Protein AF-A0A2N9ATX7-F1 (afdb_monomer)

Secondary structure (DSSP, 8-state):
-EEEEE-S--SS-EE-TT--HHHHHTS-HHHHTT-B-BSSTT--BHHHHEEEE--S-SEEEEES--TTEESTTTT--SSEEEEES-B-SSTTTT--SSEEEESS-B-TTTTTT--SSEEEESS-B-TTTTPPPTT-S-S-EEEEEEEEEEE-TTTTTT--EEEEEEEEE-TTTTTT--S-EEEESSEE-SSTTTT--S-EEE-SEE-PPPTT--EEE-PPP--PPP-PPP----------------PPPEEE---GGG-S-----EE-------SSSSS--

Sequence (281 aa):
MSTLRLRGDLPERVDLLNITPLALSGLSEAEAGKLAIGTSRRGLTLGDVFEISLDGSDSLVIEGGSSRLDRVGAALSQGSIRVEGDVGQRLGEGMAAGSLTVTGSAGPYAGTGATGGTITIEGDAGDHAGGAVYAGKAGLDGATLVIKGAAGDHLGDRMRRGMILAGSAGAFAASRMIAGTIVVSGALGDHPGYGMRRGTLVAGSHGTLLPTFVETGTPRPRLRPAAGPEPQASRRGAGQPSQRHAAALLRRSRDARQGRTVRSGLIRHDFSERRRQVAEK

Structure (mmCIF, N/CA/C/O backbone):
data_AF-A0A2N9ATX7-F1
#
_entry.id   AF-A0A2N9ATX7-F1
#
loop_
_atom_site.group_PDB
_atom_site.id
_atom_site.type_symbol
_atom_site.label_atom_id
_atom_site.label_alt_id
_atom_site.label_comp_id
_atom_site.label_asym_id
_atom_site.label_entity_id
_atom_site.label_seq_id
_atom_site.pdbx_PDB_ins_code
_atom_site.Cartn_x
_atom_site.Cartn_y
_atom_site.Cartn_z
_atom_site.occupancy
_atom_site.B_iso_or_equiv
_atom_site.auth_seq_id
_atom_site.auth_comp_id
_atom_site.auth_asym_id
_atom_site.auth_atom_id
_atom_site.pdbx_PDB_model_num
ATOM 1 N N . MET A 1 1 ? -3.804 -9.222 21.775 1.00 82.50 1 MET A N 1
ATOM 2 C CA . MET A 1 1 ? -3.699 -8.462 20.517 1.00 82.50 1 MET A CA 1
ATOM 3 C C . MET A 1 1 ? -5.036 -7.792 20.277 1.00 82.50 1 MET A C 1
ATOM 5 O O . MET A 1 1 ? -6.040 -8.430 20.576 1.00 82.50 1 MET A O 1
ATOM 9 N N . SER A 1 2 ? -5.077 -6.565 19.758 1.00 92.12 2 SER A N 1
ATOM 10 C CA . SER A 1 2 ? -6.355 -5.922 19.432 1.00 92.12 2 SER A CA 1
ATOM 11 C C . SER A 1 2 ? -6.919 -6.543 18.154 1.00 92.12 2 SER A C 1
ATOM 13 O O . SER A 1 2 ? -6.188 -6.719 17.177 1.00 92.12 2 SER A O 1
ATOM 15 N N . THR A 1 3 ? -8.198 -6.908 18.159 1.00 95.12 3 THR A N 1
ATOM 16 C CA . THR A 1 3 ? -8.858 -7.613 17.053 1.00 95.12 3 THR A CA 1
ATOM 17 C C . THR A 1 3 ? -10.138 -6.899 16.623 1.00 95.12 3 THR A C 1
ATOM 19 O O . THR A 1 3 ? -10.903 -6.391 17.442 1.00 95.12 3 THR A O 1
ATOM 22 N N . LEU A 1 4 ? -10.346 -6.832 15.310 1.00 95.38 4 LEU A N 1
ATOM 23 C CA . LEU A 1 4 ? -11.540 -6.305 14.659 1.00 95.38 4 LEU A CA 1
ATOM 24 C C . LEU A 1 4 ? -12.083 -7.392 13.741 1.00 95.38 4 LEU A C 1
ATOM 26 O O . LEU A 1 4 ? -11.551 -7.612 12.654 1.00 95.38 4 LEU A O 1
ATOM 30 N N . ARG A 1 5 ? -13.132 -8.084 14.170 1.00 96.50 5 ARG A N 1
ATOM 31 C CA . ARG A 1 5 ? -13.719 -9.174 13.395 1.00 96.50 5 ARG A CA 1
ATOM 32 C C . ARG A 1 5 ? -14.891 -8.677 12.566 1.00 96.50 5 ARG A C 1
ATOM 34 O O . ARG A 1 5 ? -15.861 -8.154 13.106 1.00 96.50 5 ARG A O 1
ATOM 41 N N . LEU A 1 6 ? -14.808 -8.827 11.250 1.00 95.62 6 LEU A N 1
ATOM 42 C CA . LEU A 1 6 ? -15.841 -8.382 10.321 1.00 95.62 6 LEU A CA 1
ATOM 43 C C . LEU A 1 6 ? -17.139 -9.173 10.551 1.00 95.62 6 LEU A C 1
ATOM 45 O O . LEU A 1 6 ? -17.145 -10.403 10.496 1.00 95.62 6 LEU A O 1
ATOM 49 N N . ARG A 1 7 ? -18.250 -8.468 10.799 1.00 93.44 7 ARG A N 1
A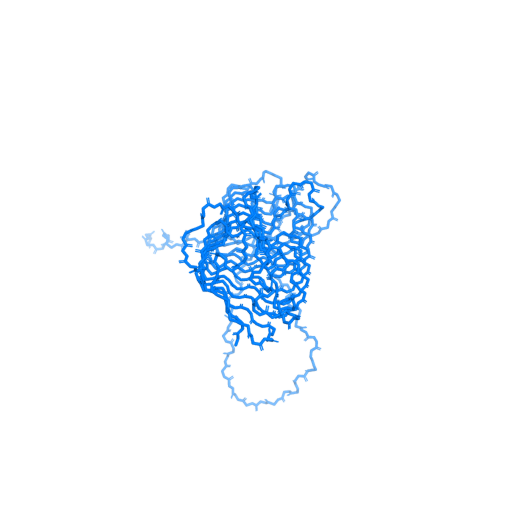TOM 50 C CA . ARG A 1 7 ? -19.556 -9.091 11.086 1.00 93.44 7 ARG A CA 1
ATOM 51 C C . ARG A 1 7 ? -20.238 -9.671 9.845 1.00 93.44 7 ARG A C 1
ATOM 53 O O . ARG A 1 7 ? -21.051 -10.583 9.969 1.00 93.44 7 ARG A O 1
ATOM 60 N N . GLY A 1 8 ? -19.938 -9.140 8.662 1.00 91.44 8 GLY A N 1
ATOM 61 C CA . GLY A 1 8 ? -20.544 -9.568 7.404 1.00 91.44 8 GLY A CA 1
ATOM 62 C C . GLY A 1 8 ? -20.199 -8.648 6.237 1.00 91.44 8 GLY A C 1
ATOM 63 O O . GLY A 1 8 ? -19.268 -7.844 6.310 1.00 91.44 8 GLY A O 1
ATOM 64 N N . ASP A 1 9 ? -20.968 -8.768 5.156 1.00 90.88 9 ASP A N 1
ATOM 65 C CA . ASP A 1 9 ? -20.748 -7.991 3.939 1.00 90.88 9 ASP A CA 1
ATOM 66 C C . ASP A 1 9 ? -21.009 -6.495 4.141 1.00 90.88 9 ASP A C 1
ATOM 68 O O . ASP A 1 9 ? -22.004 -6.069 4.731 1.00 90.88 9 ASP A O 1
ATOM 72 N N . LEU A 1 10 ? -20.119 -5.679 3.577 1.00 90.31 10 LEU A N 1
ATOM 73 C CA . LEU A 1 10 ? -20.196 -4.227 3.678 1.00 90.31 10 LEU A CA 1
ATOM 74 C C . LEU A 1 10 ? -21.233 -3.663 2.696 1.00 90.31 10 LEU A C 1
ATOM 76 O O . LEU A 1 10 ? -21.055 -3.815 1.481 1.00 90.31 10 LEU A O 1
ATOM 80 N N . PRO A 1 11 ? -22.268 -2.937 3.158 1.00 89.81 11 PRO A N 1
ATOM 81 C CA . PRO A 1 11 ? -23.281 -2.366 2.269 1.00 89.81 11 PRO A CA 1
ATOM 82 C C . PRO A 1 11 ? -22.746 -1.187 1.436 1.00 89.81 11 PRO A C 1
ATOM 84 O O . PRO A 1 11 ? -23.279 -0.900 0.365 1.00 89.81 11 PRO A O 1
ATOM 87 N N . GLU A 1 12 ? -21.662 -0.544 1.877 1.00 92.56 12 GLU A N 1
ATOM 88 C CA . GLU A 1 12 ? -20.996 0.583 1.212 1.00 92.56 12 GLU A CA 1
ATOM 89 C C . GLU A 1 12 ? -19.466 0.503 1.349 1.00 92.56 12 GLU A C 1
ATOM 91 O O . GLU A 1 12 ? -18.942 -0.412 1.983 1.00 92.56 12 GLU A O 1
ATOM 96 N N . ARG A 1 13 ? -18.738 1.442 0.728 1.00 93.94 13 ARG A N 1
ATOM 97 C CA . ARG A 1 13 ? -17.299 1.608 0.982 1.00 93.94 13 ARG A CA 1
ATOM 98 C C . ARG A 1 13 ? -17.080 2.237 2.350 1.00 93.94 13 ARG A C 1
ATOM 100 O O . ARG A 1 13 ? -17.798 3.160 2.733 1.00 93.94 13 ARG A O 1
ATOM 107 N N . VAL A 1 14 ? -16.066 1.754 3.044 1.00 94.69 14 VAL A N 1
ATOM 108 C CA . VAL A 1 14 ? -15.724 2.165 4.401 1.00 94.69 14 VAL A CA 1
ATOM 109 C C . VAL A 1 14 ? -14.336 2.789 4.381 1.00 94.69 14 VAL A C 1
ATOM 111 O O . VAL A 1 14 ? -13.431 2.237 3.761 1.00 94.69 14 VAL A O 1
ATOM 114 N N . ASP A 1 15 ? -14.171 3.926 5.050 1.00 95.31 15 ASP A N 1
ATOM 115 C CA . ASP A 1 15 ? -12.887 4.597 5.238 1.00 95.31 15 ASP A CA 1
ATOM 116 C C . ASP A 1 15 ? -12.313 4.237 6.615 1.00 95.31 15 ASP A C 1
ATOM 118 O O . ASP A 1 15 ? -12.874 4.603 7.647 1.00 95.31 15 ASP A O 1
ATOM 122 N N . LEU A 1 16 ? -11.193 3.508 6.628 1.00 94.19 16 LEU A N 1
ATOM 123 C CA . LEU A 1 16 ? -10.471 3.126 7.845 1.00 94.19 16 LEU A CA 1
ATOM 124 C C . LEU A 1 16 ? -9.317 4.089 8.170 1.00 94.19 16 LEU A C 1
ATOM 126 O O . LEU A 1 16 ? -8.384 3.730 8.897 1.00 94.19 16 LEU A O 1
ATOM 130 N N . LEU A 1 17 ? -9.365 5.327 7.667 1.00 91.69 17 LEU A N 1
ATOM 131 C CA . LEU A 1 17 ? -8.444 6.375 8.089 1.00 91.69 17 LEU A CA 1
ATOM 132 C C . LEU A 1 17 ? -8.465 6.519 9.620 1.00 91.69 17 LEU A C 1
ATOM 134 O O . LEU A 1 17 ? -9.519 6.618 10.240 1.00 91.69 17 LEU A O 1
ATOM 138 N N . ASN A 1 18 ? -7.273 6.596 10.216 1.00 86.25 18 ASN A N 1
ATOM 139 C CA . ASN A 1 18 ? -7.041 6.715 11.660 1.00 86.25 18 ASN A CA 1
ATOM 140 C C . ASN A 1 18 ? -7.458 5.496 12.499 1.00 86.25 18 ASN A C 1
ATOM 142 O O . ASN A 1 18 ? -7.282 5.530 13.715 1.00 86.25 18 ASN A O 1
ATOM 146 N N . ILE A 1 19 ? -7.906 4.395 11.890 1.00 91.75 19 ILE A N 1
ATOM 147 C CA . ILE A 1 19 ? -8.084 3.116 12.590 1.00 91.75 19 ILE A CA 1
ATOM 148 C C . ILE A 1 19 ? -6.710 2.443 12.710 1.00 91.75 19 ILE A C 1
ATOM 150 O O . ILE A 1 19 ? -6.334 1.554 11.947 1.00 91.75 19 ILE A O 1
ATOM 154 N N . THR A 1 20 ? -5.913 2.954 13.647 1.00 92.50 20 THR A N 1
ATOM 155 C CA . THR A 1 20 ? -4.551 2.494 13.951 1.00 92.50 20 THR A CA 1
ATOM 156 C C . THR A 1 20 ? -4.485 1.998 15.393 1.00 92.50 20 THR A C 1
ATOM 158 O O . THR A 1 20 ? -5.234 2.507 16.229 1.00 92.50 20 THR A O 1
ATOM 161 N N . PRO A 1 21 ? -3.588 1.052 15.728 1.00 91.06 21 PRO A N 1
ATOM 162 C CA . PRO A 1 21 ? -3.479 0.545 17.097 1.00 91.06 21 PRO A CA 1
ATOM 163 C C . PRO A 1 21 ? -3.218 1.666 18.114 1.00 91.06 21 PRO A C 1
ATOM 165 O O . PRO A 1 21 ? -3.824 1.682 19.176 1.00 91.06 21 PRO A O 1
ATOM 168 N N . LEU A 1 22 ? -2.415 2.671 17.744 1.00 90.12 22 LEU A N 1
ATOM 169 C CA . LEU A 1 22 ? -2.151 3.844 18.581 1.00 90.12 22 LEU A CA 1
ATOM 170 C C . LEU A 1 22 ? -3.401 4.702 18.836 1.00 90.12 22 LEU A C 1
ATOM 172 O O . LEU A 1 22 ? -3.570 5.236 19.925 1.00 90.12 22 LEU A O 1
ATOM 176 N N . ALA A 1 23 ? -4.261 4.877 17.830 1.00 89.75 23 ALA A N 1
ATOM 177 C CA . ALA A 1 23 ? -5.500 5.631 18.002 1.00 89.75 23 ALA A CA 1
ATOM 178 C C . ALA A 1 23 ? -6.523 4.851 18.842 1.00 89.75 23 ALA A C 1
ATOM 180 O O . ALA A 1 23 ? -7.282 5.452 19.596 1.00 89.75 23 ALA A O 1
ATOM 181 N N . LEU A 1 24 ? -6.528 3.521 18.720 1.00 89.19 24 LEU A N 1
ATOM 182 C CA . LEU A 1 24 ? -7.439 2.640 19.448 1.00 89.19 24 LEU A CA 1
ATOM 183 C C . LEU A 1 24 ? -7.000 2.402 20.899 1.00 89.19 24 LEU A C 1
ATOM 185 O O . LEU A 1 24 ? -7.859 2.232 21.754 1.00 89.19 24 LEU A O 1
ATOM 189 N N . SER A 1 25 ? -5.699 2.432 21.205 1.00 87.00 25 SER A N 1
ATOM 190 C CA . SER A 1 25 ? -5.189 2.163 22.558 1.00 87.00 25 SER A CA 1
ATOM 191 C C . SER A 1 25 ? -5.616 3.201 23.600 1.00 87.00 25 SER A C 1
ATOM 193 O O . SER A 1 25 ? -5.674 2.888 24.787 1.00 87.00 25 SER A O 1
ATOM 195 N N . GLY A 1 26 ? -5.942 4.424 23.170 1.00 85.25 26 GLY A N 1
ATOM 196 C CA . GLY A 1 26 ? -6.461 5.485 24.035 1.00 85.25 26 GLY A CA 1
ATOM 197 C C . GLY A 1 26 ? -7.979 5.462 24.244 1.00 85.25 26 GLY A C 1
ATOM 198 O O . GLY A 1 26 ? -8.483 6.313 24.973 1.00 85.25 26 GLY A O 1
ATOM 199 N N . LEU A 1 27 ? -8.707 4.546 23.599 1.00 89.75 27 LEU A N 1
ATOM 200 C CA . LEU A 1 27 ? -10.170 4.493 23.612 1.00 89.75 27 LEU A CA 1
ATOM 201 C C . LEU A 1 27 ? -10.668 3.222 24.300 1.00 89.75 27 LEU A C 1
ATOM 203 O O . LEU A 1 27 ? -10.076 2.151 24.176 1.00 89.75 27 LEU A O 1
ATOM 207 N N . SER A 1 28 ? -11.809 3.321 24.978 1.00 92.06 28 SER A N 1
ATOM 208 C CA . SER A 1 28 ? -12.560 2.127 25.374 1.00 92.06 28 SER A CA 1
ATOM 209 C C . SER A 1 28 ? -13.202 1.454 24.156 1.00 92.06 28 SER A C 1
ATOM 211 O O . SER A 1 28 ? -13.475 2.099 23.142 1.00 92.06 28 SER A O 1
ATOM 213 N N . GLU A 1 29 ? -13.524 0.163 24.257 1.00 92.62 29 GLU A N 1
ATOM 214 C CA . GLU A 1 29 ? -14.206 -0.577 23.180 1.00 92.62 29 GLU A CA 1
ATOM 215 C C . GLU A 1 29 ? -15.532 0.087 22.765 1.00 92.62 29 GLU A C 1
ATOM 217 O O . GLU A 1 29 ? -15.855 0.174 21.580 1.00 92.62 29 GLU A O 1
ATOM 222 N N . ALA A 1 30 ? -16.273 0.636 23.734 1.00 91.81 30 ALA A N 1
ATOM 223 C CA . ALA A 1 30 ? -17.523 1.350 23.487 1.00 91.81 30 ALA A CA 1
ATOM 224 C C . ALA A 1 30 ? -17.320 2.699 22.774 1.00 91.81 30 ALA A C 1
ATOM 226 O O . ALA A 1 30 ? -18.199 3.143 22.034 1.00 91.81 30 ALA A O 1
ATOM 227 N N . GLU A 1 31 ? -16.192 3.376 22.999 1.00 93.38 31 GLU A N 1
ATOM 228 C CA . GLU A 1 31 ? -15.835 4.610 22.290 1.00 93.38 31 GLU A CA 1
ATOM 229 C C . GLU A 1 31 ? -15.319 4.308 20.887 1.00 93.38 31 GLU A C 1
ATOM 231 O O . GLU A 1 31 ? -15.762 4.944 19.930 1.00 93.38 31 GLU A O 1
ATOM 236 N N . ALA A 1 32 ? -14.464 3.293 20.749 1.00 92.56 32 ALA A N 1
ATOM 237 C CA . ALA A 1 32 ? -13.994 2.805 19.459 1.00 92.56 32 ALA A CA 1
ATOM 238 C C . ALA A 1 32 ? -15.171 2.392 18.563 1.00 92.56 32 ALA A C 1
ATOM 240 O O . ALA A 1 32 ? -15.209 2.754 17.389 1.00 92.56 32 ALA A O 1
ATOM 241 N N . GLY A 1 33 ? -16.187 1.731 19.128 1.00 92.62 33 GLY A N 1
ATOM 242 C CA . GLY A 1 33 ? -17.401 1.344 18.412 1.00 92.62 33 GLY A CA 1
ATOM 243 C C . GLY A 1 33 ? -18.191 2.507 17.811 1.00 92.62 33 GLY A C 1
ATOM 244 O O . GLY A 1 33 ? -18.860 2.305 16.805 1.00 92.62 33 GLY A O 1
ATOM 245 N N . LYS A 1 34 ? -18.081 3.722 18.362 1.00 93.81 34 LYS A N 1
ATOM 246 C CA . LYS A 1 34 ? -18.794 4.921 17.878 1.00 93.81 34 LYS A CA 1
ATOM 247 C C . LYS A 1 34 ? -18.056 5.662 16.764 1.00 93.81 34 LYS A C 1
ATOM 249 O O . LYS A 1 34 ? -18.594 6.633 16.230 1.00 93.81 34 LYS A O 1
ATOM 254 N N . LEU A 1 35 ? -16.834 5.252 16.424 1.00 93.19 35 LEU A N 1
ATOM 255 C CA . LEU A 1 35 ? -16.056 5.895 15.370 1.00 93.19 35 LEU A CA 1
ATOM 256 C C . LEU A 1 35 ? -16.768 5.732 14.025 1.00 93.19 35 LEU A C 1
ATOM 258 O O . LEU A 1 35 ? -17.034 4.615 13.588 1.00 93.19 35 LEU A O 1
ATOM 262 N N . ALA A 1 36 ? -17.079 6.851 13.374 1.00 93.12 36 ALA A N 1
ATOM 263 C CA . ALA A 1 36 ? -17.713 6.853 12.064 1.00 93.12 36 ALA A CA 1
ATOM 264 C C . ALA A 1 36 ? -16.688 6.499 10.979 1.00 93.12 36 ALA A C 1
ATOM 266 O O . ALA A 1 36 ? -15.682 7.187 10.816 1.00 93.12 36 ALA A O 1
ATOM 267 N N . ILE A 1 37 ? -16.982 5.437 10.235 1.00 93.75 37 ILE A N 1
ATOM 268 C CA . ILE A 1 37 ? -16.147 4.885 9.156 1.00 93.75 37 ILE A CA 1
ATOM 269 C C . ILE A 1 37 ? -16.906 4.815 7.821 1.00 93.75 37 ILE A C 1
ATOM 271 O O . ILE A 1 37 ? -16.323 4.540 6.774 1.00 93.75 37 ILE A O 1
ATOM 275 N N . GLY A 1 38 ? -18.221 5.051 7.835 1.00 90.69 38 GLY A N 1
ATOM 276 C CA . GLY A 1 38 ? -19.046 5.086 6.630 1.00 90.69 38 GLY A CA 1
ATOM 277 C C . GLY A 1 38 ? -18.718 6.271 5.725 1.00 90.69 38 GLY A C 1
ATOM 278 O O . GLY A 1 38 ? -18.419 7.371 6.187 1.00 90.69 38 GLY A O 1
ATOM 279 N N . THR A 1 39 ? -18.820 6.052 4.417 1.00 89.81 39 THR A N 1
ATOM 280 C CA . THR A 1 39 ? -18.653 7.115 3.413 1.00 89.81 39 THR A CA 1
ATOM 281 C C . THR A 1 39 ? -19.977 7.772 3.037 1.00 89.81 39 THR A C 1
ATOM 283 O O . THR A 1 39 ? -19.984 8.888 2.507 1.00 89.81 39 THR A O 1
ATOM 286 N N . SER A 1 40 ? -21.111 7.111 3.293 1.00 88.38 40 SER A N 1
ATOM 287 C CA . SER A 1 40 ? -22.423 7.680 2.995 1.00 88.38 40 SER A CA 1
ATOM 288 C C . SER A 1 40 ? -22.962 8.549 4.130 1.00 88.38 40 SER A C 1
ATOM 290 O O . SER A 1 40 ? -22.508 8.520 5.272 1.00 88.38 40 SER A O 1
ATOM 292 N N . ARG A 1 41 ? -24.030 9.295 3.825 1.00 85.12 41 ARG A N 1
ATOM 293 C CA . ARG A 1 41 ? -24.766 10.095 4.817 1.00 85.12 41 ARG A CA 1
ATOM 294 C C . ARG A 1 41 ? -25.513 9.260 5.859 1.00 85.12 41 ARG A C 1
ATOM 296 O O . ARG A 1 41 ? -26.048 9.843 6.794 1.00 85.12 41 ARG A O 1
ATOM 303 N N . ARG A 1 42 ? -25.602 7.935 5.686 1.00 79.25 42 ARG A N 1
ATOM 304 C CA . ARG A 1 42 ? -26.274 7.052 6.650 1.00 79.25 42 ARG A CA 1
ATOM 305 C C . ARG A 1 42 ? -25.458 6.890 7.932 1.00 79.25 42 ARG A C 1
ATOM 307 O O . ARG A 1 42 ? -26.064 6.654 8.966 1.00 79.25 42 ARG A O 1
ATOM 314 N N . GLY A 1 43 ? -24.135 7.078 7.853 1.00 80.56 43 GLY A N 1
ATOM 315 C CA . GLY A 1 43 ? -23.217 6.970 8.983 1.00 80.56 43 GLY A CA 1
ATOM 316 C C . GLY A 1 43 ? -23.094 5.529 9.470 1.00 80.56 43 GLY A C 1
ATOM 317 O O . GLY A 1 43 ? -23.881 5.094 10.299 1.00 80.56 43 GLY A O 1
ATOM 318 N N . LEU A 1 44 ? -22.108 4.788 8.959 1.00 91.69 44 LEU A N 1
ATOM 319 C CA . LEU A 1 44 ? -21.707 3.509 9.552 1.00 91.69 44 LEU A CA 1
ATOM 320 C C . LEU A 1 44 ? -20.639 3.740 10.608 1.00 91.69 44 LEU A C 1
ATOM 322 O O . LEU A 1 44 ? -19.684 4.491 10.375 1.00 91.69 44 LEU A O 1
ATOM 326 N N . THR A 1 45 ? -20.785 3.065 11.741 1.00 94.00 45 THR A N 1
ATOM 327 C CA . THR A 1 45 ? -19.799 3.090 12.817 1.00 94.00 45 THR A CA 1
ATOM 328 C C . THR A 1 45 ? -18.943 1.829 12.828 1.00 94.00 45 THR A C 1
ATOM 330 O O . THR A 1 45 ? -19.290 0.808 12.228 1.00 94.00 45 THR A O 1
ATOM 333 N N . LEU A 1 46 ? -17.801 1.892 13.512 1.00 93.62 46 LEU A N 1
ATOM 334 C CA . LEU A 1 46 ? -16.884 0.765 13.644 1.00 93.62 46 LEU A CA 1
ATOM 335 C C . LEU A 1 46 ? -17.568 -0.447 14.293 1.00 93.62 46 LEU A C 1
ATOM 337 O O . LEU A 1 46 ? -17.327 -1.567 13.857 1.00 93.62 46 LEU A O 1
ATOM 341 N N . GLY A 1 47 ? -18.454 -0.231 15.272 1.00 93.44 47 GLY A N 1
ATOM 342 C CA . GLY A 1 47 ? -19.177 -1.306 15.962 1.00 93.44 47 GLY A CA 1
ATOM 343 C C . GLY A 1 47 ? -20.269 -1.980 15.122 1.00 93.44 47 GLY A C 1
ATOM 344 O O . GLY A 1 47 ? -20.564 -3.159 15.339 1.00 93.44 47 GLY A O 1
ATOM 345 N N . ASP A 1 48 ? -20.834 -1.266 14.141 1.00 92.56 48 ASP A N 1
ATOM 346 C CA . ASP A 1 48 ? -21.809 -1.831 13.195 1.00 92.56 48 ASP A CA 1
ATOM 347 C C . ASP A 1 48 ? -21.144 -2.822 12.233 1.00 92.56 48 ASP A C 1
ATOM 349 O O . ASP A 1 48 ? -21.756 -3.799 11.802 1.00 92.56 48 ASP A O 1
ATOM 353 N N . VAL A 1 49 ? -19.881 -2.560 11.892 1.00 93.56 49 VAL A N 1
ATOM 354 C CA . VAL A 1 49 ? -19.123 -3.330 10.903 1.00 93.56 49 VAL A CA 1
ATOM 355 C C . VAL A 1 49 ? -18.294 -4.433 11.554 1.00 93.56 49 VAL A C 1
ATOM 357 O O . VAL A 1 49 ? -18.230 -5.549 11.031 1.00 93.56 49 VAL A O 1
ATOM 360 N N . PHE A 1 50 ? -17.671 -4.137 12.693 1.00 95.38 50 PHE A N 1
ATOM 361 C CA . PHE A 1 50 ? -16.736 -5.027 13.364 1.00 95.38 50 PHE A CA 1
ATOM 362 C C . PHE A 1 50 ? -17.206 -5.384 14.775 1.00 95.38 50 PHE A C 1
ATOM 364 O O . PHE A 1 50 ? -17.787 -4.584 15.510 1.00 95.38 50 PHE A O 1
ATOM 371 N N . GLU A 1 51 ? -16.927 -6.614 15.172 1.00 95.88 51 GLU A N 1
ATOM 372 C CA . GLU A 1 51 ? -16.819 -6.998 16.569 1.00 95.88 51 GLU A CA 1
ATOM 373 C C . GLU A 1 51 ? -15.427 -6.580 17.061 1.00 95.88 51 GLU A C 1
ATOM 375 O O . GLU A 1 51 ? -14.412 -6.961 16.477 1.00 95.88 51 GLU A O 1
ATOM 380 N N . ILE A 1 52 ? -15.396 -5.714 18.075 1.00 95.06 52 ILE A N 1
ATOM 381 C CA . ILE A 1 52 ? -14.192 -5.021 18.535 1.00 95.06 52 ILE A CA 1
ATOM 382 C C . ILE A 1 52 ? -13.732 -5.665 19.837 1.00 95.06 52 ILE A C 1
ATOM 384 O O . ILE A 1 52 ? -14.510 -5.731 20.784 1.00 95.06 52 ILE A O 1
ATOM 388 N N . SER A 1 53 ? -12.468 -6.075 19.897 1.00 94.19 53 SER A N 1
ATOM 389 C CA . SER A 1 53 ? -11.799 -6.444 21.142 1.00 94.19 53 SER A CA 1
ATOM 390 C C . SER A 1 53 ? -10.462 -5.720 21.225 1.00 94.19 53 SER A C 1
ATOM 392 O O . SER A 1 53 ? -9.601 -5.884 20.356 1.00 94.19 53 SER A O 1
ATOM 394 N N . LEU A 1 54 ? -10.296 -4.885 22.249 1.00 93.00 54 LEU A N 1
ATOM 395 C CA . LEU A 1 54 ? -9.102 -4.061 22.429 1.00 93.00 54 LEU A CA 1
ATOM 396 C C . LEU A 1 54 ? -8.330 -4.505 23.665 1.00 93.00 54 LEU A C 1
ATOM 398 O O . LEU A 1 54 ? -8.886 -4.732 24.733 1.00 93.00 54 LEU A O 1
ATOM 402 N N . ASP A 1 55 ? -7.012 -4.577 23.523 1.00 89.56 55 ASP A N 1
ATOM 403 C CA . ASP A 1 55 ? -6.095 -4.951 24.603 1.00 89.56 55 ASP A CA 1
ATOM 404 C C . ASP A 1 55 ? -5.042 -3.872 24.899 1.00 89.56 55 ASP A C 1
ATOM 406 O O . ASP A 1 55 ? -4.156 -4.082 25.725 1.00 89.56 55 ASP A O 1
ATOM 410 N N . GLY A 1 56 ? -5.109 -2.734 24.198 1.00 84.19 56 GLY A N 1
ATOM 411 C CA . GLY A 1 56 ? -4.147 -1.638 24.313 1.00 84.19 56 GLY A CA 1
ATOM 412 C C . GLY A 1 56 ? -2.772 -1.925 23.698 1.00 84.19 56 GLY A C 1
ATOM 413 O O . GLY A 1 56 ? -1.831 -1.178 23.958 1.00 84.19 56 GLY A O 1
ATOM 414 N N . SER A 1 57 ? -2.624 -2.993 22.905 1.00 89.81 57 SER A N 1
ATOM 415 C CA . SER A 1 57 ? -1.360 -3.321 22.237 1.00 89.81 57 SER A CA 1
ATOM 416 C C . SER A 1 57 ? -1.132 -2.520 20.949 1.00 89.81 57 SER A C 1
ATOM 418 O O . SER A 1 57 ? -2.063 -2.077 20.280 1.00 89.81 57 SER A O 1
ATOM 420 N N . ASP A 1 58 ? 0.133 -2.427 20.530 1.00 91.38 58 ASP A N 1
ATOM 421 C CA . ASP A 1 58 ? 0.538 -1.810 19.257 1.00 91.38 58 ASP A CA 1
ATOM 422 C C . ASP A 1 58 ? 0.293 -2.723 18.032 1.00 91.38 58 ASP A C 1
ATOM 424 O O . ASP A 1 58 ? 0.889 -2.539 16.963 1.00 91.38 58 ASP A O 1
ATOM 428 N N . SER A 1 59 ? -0.543 -3.754 18.180 1.00 94.06 59 SER A N 1
ATOM 429 C CA . SER A 1 59 ? -0.819 -4.747 17.145 1.00 94.06 59 SER A CA 1
ATOM 430 C C . SER A 1 59 ? -2.316 -4.936 16.945 1.00 94.06 59 SER A C 1
ATOM 432 O O . SER A 1 59 ? -3.041 -5.294 17.873 1.00 94.06 59 SER A O 1
ATOM 434 N N . LEU A 1 60 ? -2.757 -4.707 15.709 1.00 95.44 60 LEU A N 1
ATOM 435 C CA . LEU A 1 60 ? -4.148 -4.798 15.291 1.00 95.44 60 LEU A CA 1
ATOM 436 C C . LEU A 1 60 ? -4.310 -5.902 14.245 1.00 95.44 60 LEU A C 1
ATOM 438 O O . LEU A 1 60 ? -3.648 -5.880 13.206 1.00 95.44 60 LEU A O 1
ATOM 442 N N . VAL A 1 61 ? -5.221 -6.838 14.482 1.00 96.75 61 VAL A N 1
ATOM 443 C CA . VAL A 1 61 ? -5.677 -7.806 13.477 1.00 96.75 61 VAL A CA 1
ATOM 444 C C . VAL A 1 61 ? -7.092 -7.468 13.053 1.00 96.75 61 VAL A C 1
ATOM 446 O O . VAL A 1 61 ? -7.963 -7.251 13.888 1.00 96.75 61 VAL A O 1
ATOM 449 N N . ILE A 1 62 ? -7.311 -7.428 11.746 1.00 96.25 62 ILE A N 1
ATOM 450 C CA . ILE A 1 62 ? -8.631 -7.328 11.141 1.00 96.25 62 ILE A CA 1
ATOM 451 C C . ILE A 1 62 ? -8.950 -8.711 10.575 1.00 96.25 62 ILE A C 1
ATOM 453 O O . ILE A 1 62 ? -8.334 -9.140 9.595 1.00 96.25 62 ILE A O 1
ATOM 457 N N . GLU A 1 63 ? -9.869 -9.415 11.229 1.00 96.00 63 GLU A N 1
ATOM 458 C CA . GLU A 1 63 ? -10.318 -10.746 10.826 1.00 96.00 63 GLU A CA 1
ATOM 459 C C . GLU A 1 63 ? -11.464 -10.606 9.825 1.00 96.00 63 GLU A C 1
ATOM 461 O O . GLU A 1 63 ? -12.550 -10.138 10.170 1.00 96.00 63 GLU A O 1
ATOM 466 N N . GLY A 1 64 ? -11.233 -11.019 8.581 1.00 92.38 64 GLY A N 1
ATOM 467 C CA . GLY A 1 64 ? -12.174 -10.827 7.484 1.00 92.38 64 GLY A CA 1
ATOM 468 C C . GLY A 1 64 ? -11.873 -9.558 6.689 1.00 92.38 64 GLY A C 1
ATOM 469 O O . GLY A 1 64 ? -11.743 -8.458 7.227 1.00 92.38 64 GLY A O 1
ATOM 470 N N . GLY A 1 65 ? -11.770 -9.721 5.373 1.00 91.88 65 GLY A N 1
ATOM 471 C CA . GLY A 1 65 ? -11.470 -8.647 4.436 1.00 91.88 65 GLY A CA 1
ATOM 472 C C . GLY A 1 65 ? -12.582 -8.423 3.419 1.00 91.88 65 GLY A C 1
ATOM 473 O O . GLY A 1 65 ? -13.432 -9.277 3.181 1.00 91.88 65 GLY A O 1
ATOM 474 N N . SER A 1 66 ? -12.560 -7.250 2.801 1.00 94.38 66 SER A N 1
ATOM 475 C CA . SER A 1 66 ? -13.437 -6.883 1.698 1.00 94.38 66 SER A CA 1
ATOM 476 C C . SER A 1 66 ? -12.749 -5.842 0.818 1.00 94.38 66 SER A C 1
ATOM 478 O O . SER A 1 66 ? -12.085 -4.925 1.306 1.00 94.38 66 SER A O 1
ATOM 480 N N . SER A 1 67 ? -12.998 -5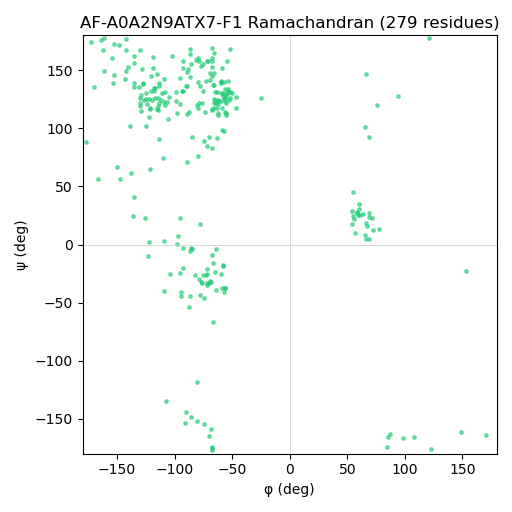.895 -0.490 1.00 93.94 67 SER A N 1
ATOM 481 C CA . SER A 1 67 ? -12.526 -4.898 -1.470 1.00 93.94 67 SER A CA 1
ATOM 482 C C . SER A 1 67 ? -13.103 -3.482 -1.264 1.00 93.94 67 SER A C 1
ATOM 484 O O . SER A 1 67 ? -12.755 -2.535 -1.981 1.00 93.94 67 SER A O 1
ATOM 486 N N . ARG A 1 68 ? -14.010 -3.331 -0.291 1.00 95.38 68 ARG A N 1
ATOM 487 C CA . ARG A 1 68 ? -14.649 -2.074 0.119 1.00 95.38 68 ARG A CA 1
ATOM 488 C C . ARG A 1 68 ? -14.004 -1.422 1.352 1.00 95.38 68 ARG A C 1
ATOM 490 O O . ARG A 1 68 ? -14.483 -0.369 1.767 1.00 95.38 68 ARG A O 1
ATOM 497 N N . LEU A 1 69 ? -12.953 -2.022 1.920 1.00 95.62 69 LEU A N 1
ATOM 498 C CA . LEU A 1 69 ? -12.176 -1.463 3.032 1.00 95.62 69 LEU A CA 1
ATOM 499 C C . LEU A 1 69 ? -11.101 -0.506 2.507 1.00 95.62 69 LEU A C 1
ATOM 501 O O . LEU A 1 69 ? -9.995 -0.925 2.166 1.00 95.62 69 LEU A O 1
ATOM 505 N N . ASP A 1 70 ? -11.416 0.778 2.424 1.00 96.56 70 ASP A N 1
ATOM 506 C CA . ASP A 1 70 ? -10.501 1.785 1.900 1.00 96.56 70 ASP A CA 1
ATOM 507 C C . ASP A 1 70 ? -9.604 2.354 3.010 1.00 96.56 70 ASP A C 1
ATOM 509 O O . ASP A 1 70 ? -9.985 2.424 4.178 1.00 96.56 70 ASP A O 1
ATOM 513 N N . ARG A 1 71 ? -8.392 2.786 2.634 1.00 96.25 71 ARG A N 1
ATOM 514 C CA . ARG A 1 71 ? -7.444 3.526 3.497 1.00 96.25 71 ARG A CA 1
ATOM 515 C C . ARG A 1 71 ? -7.044 2.793 4.782 1.00 96.25 71 ARG A C 1
ATOM 517 O O . ARG A 1 71 ? -6.631 3.406 5.765 1.00 96.25 71 ARG A O 1
ATOM 524 N N . VAL A 1 72 ? -7.081 1.462 4.746 1.00 96.50 72 VAL A N 1
ATOM 525 C CA . VAL A 1 72 ? -6.601 0.603 5.835 1.00 96.50 72 VAL A CA 1
ATOM 526 C C . VAL A 1 72 ? -5.132 0.903 6.134 1.00 96.50 72 VAL A C 1
ATOM 528 O O . VAL A 1 72 ? -4.288 0.867 5.235 1.00 96.50 72 VAL A O 1
ATOM 531 N N . GLY A 1 73 ? -4.821 1.199 7.397 1.00 94.12 73 GLY A N 1
ATOM 532 C CA . GLY A 1 73 ? -3.462 1.518 7.843 1.00 94.12 73 GLY A CA 1
ATOM 533 C C . GLY A 1 73 ? -2.904 2.835 7.294 1.00 94.12 73 GLY A C 1
ATOM 534 O O . GLY A 1 73 ? -1.691 3.051 7.338 1.00 94.12 73 GLY A O 1
ATOM 535 N N . ALA A 1 74 ? -3.759 3.715 6.765 1.00 94.56 74 ALA A N 1
ATOM 536 C CA . ALA A 1 74 ? -3.350 5.056 6.376 1.00 94.56 74 ALA A CA 1
ATOM 537 C C . ALA A 1 74 ? -2.803 5.835 7.585 1.00 94.56 74 ALA A C 1
ATOM 539 O O . ALA A 1 74 ? -3.322 5.732 8.696 1.00 94.56 74 ALA A O 1
ATOM 540 N N . ALA A 1 75 ? -1.746 6.613 7.349 1.00 93.62 75 ALA A N 1
ATOM 541 C CA . ALA A 1 75 ? -1.021 7.396 8.349 1.00 93.62 75 ALA A CA 1
ATOM 542 C C . ALA A 1 75 ? -0.473 6.588 9.547 1.00 93.62 75 ALA A C 1
ATOM 544 O O . ALA A 1 75 ? -0.175 7.167 10.592 1.00 93.62 75 ALA A O 1
ATOM 545 N N . LEU A 1 76 ? -0.287 5.267 9.404 1.00 93.81 76 LEU A N 1
ATOM 546 C CA . LEU A 1 76 ? 0.337 4.448 10.444 1.00 93.81 76 LEU A CA 1
ATOM 547 C C . LEU A 1 76 ? 1.761 4.950 10.732 1.00 93.81 76 LEU A C 1
ATOM 549 O O . LEU A 1 76 ? 2.593 5.054 9.828 1.00 93.81 76 LEU A O 1
ATOM 553 N N . SER A 1 77 ? 2.032 5.286 11.991 1.00 92.62 77 SER A N 1
ATOM 554 C CA . SER A 1 77 ? 3.324 5.817 12.439 1.00 92.62 77 SER A CA 1
ATOM 555 C C . SER A 1 77 ? 4.178 4.794 13.178 1.00 92.62 77 SER A C 1
ATOM 557 O O . SER A 1 77 ? 5.397 4.924 13.185 1.00 92.62 77 SER A O 1
ATOM 559 N N . GLN A 1 78 ? 3.560 3.790 13.794 1.00 89.06 78 GLN A N 1
ATOM 560 C CA . GLN A 1 78 ? 4.217 2.716 14.533 1.00 89.06 78 GLN A CA 1
ATOM 561 C C . GLN A 1 78 ? 3.255 1.540 14.724 1.00 89.06 78 GLN A C 1
ATOM 563 O O . GLN A 1 78 ? 2.053 1.672 14.500 1.00 89.06 78 GLN A O 1
ATOM 568 N N . GLY A 1 79 ? 3.790 0.398 15.149 1.00 93.69 79 GLY A N 1
ATOM 569 C CA . GLY A 1 79 ? 3.009 -0.811 15.392 1.00 93.69 79 GLY A CA 1
ATOM 570 C C . GLY A 1 79 ? 2.816 -1.681 14.151 1.00 93.69 79 GLY A C 1
ATOM 571 O O . GLY A 1 79 ? 3.548 -1.584 13.155 1.00 93.69 79 GLY A O 1
ATOM 572 N N . SER A 1 80 ? 1.846 -2.585 14.241 1.00 95.88 80 SER A N 1
ATOM 573 C CA . SER A 1 80 ? 1.541 -3.559 13.196 1.00 95.88 80 SER A CA 1
ATOM 574 C C . SER A 1 80 ? 0.044 -3.668 12.946 1.00 95.88 80 SER A C 1
ATOM 576 O O . SER A 1 80 ? -0.749 -3.665 13.885 1.00 95.88 80 SER A O 1
ATOM 578 N N . ILE A 1 81 ? -0.335 -3.775 11.676 1.00 97.00 81 ILE A N 1
ATOM 579 C CA . ILE A 1 81 ? -1.706 -4.072 11.262 1.00 97.00 81 ILE A CA 1
ATOM 580 C C . ILE A 1 81 ? -1.677 -5.302 10.358 1.00 97.00 81 ILE A C 1
ATOM 582 O O . ILE A 1 81 ? -0.894 -5.364 9.405 1.00 97.00 81 ILE A O 1
ATOM 586 N N . ARG A 1 82 ? -2.539 -6.278 10.642 1.00 97.44 82 ARG A N 1
ATOM 587 C CA . ARG A 1 82 ? -2.696 -7.492 9.842 1.00 97.44 82 ARG A CA 1
ATOM 588 C C . ARG A 1 82 ? -4.131 -7.648 9.323 1.00 97.44 82 ARG A C 1
ATOM 590 O O . ARG A 1 82 ? -5.073 -7.808 10.081 1.00 97.44 82 ARG A O 1
ATOM 597 N N . VAL A 1 83 ? -4.204 -7.615 8.000 1.00 97.62 83 VAL A N 1
ATOM 598 C CA . VAL A 1 83 ? -5.242 -7.953 7.019 1.00 97.62 83 VAL A CA 1
ATOM 599 C C . VAL A 1 83 ? -5.585 -9.432 6.825 1.00 97.62 83 VAL A C 1
ATOM 601 O O . VAL A 1 83 ? -4.916 -10.045 5.990 1.00 97.62 83 VAL A O 1
ATOM 604 N N . GLU A 1 84 ? -6.562 -10.044 7.493 1.00 96.94 84 GLU A N 1
ATOM 605 C CA . GLU A 1 84 ? -6.990 -11.416 7.152 1.00 96.94 84 GLU A CA 1
ATOM 606 C C . GLU A 1 84 ? -8.106 -11.427 6.097 1.00 96.94 84 GLU A C 1
ATOM 608 O O . GLU A 1 84 ? -9.270 -11.702 6.378 1.00 96.94 84 GLU A O 1
ATOM 613 N N . GLY A 1 85 ? -7.735 -11.080 4.864 1.00 96.38 85 GLY A N 1
ATOM 614 C CA . GLY A 1 85 ? -8.594 -11.076 3.685 1.00 96.38 85 GLY A CA 1
ATOM 615 C C . GLY A 1 85 ? -8.180 -9.995 2.690 1.00 96.38 85 GLY A C 1
ATOM 616 O O . GLY A 1 85 ? -7.055 -9.491 2.739 1.00 96.38 85 GLY A O 1
ATOM 617 N N . ASP A 1 86 ? -9.098 -9.647 1.793 1.00 97.31 86 ASP A N 1
ATOM 618 C CA . ASP A 1 86 ? -8.904 -8.586 0.805 1.00 97.31 86 ASP A CA 1
ATOM 619 C C . ASP A 1 86 ? -9.102 -7.189 1.404 1.00 97.31 86 ASP A C 1
ATOM 621 O O . ASP A 1 86 ? -9.791 -6.993 2.407 1.00 97.31 86 ASP A O 1
ATOM 625 N N . VAL A 1 87 ? -8.531 -6.188 0.747 1.00 97.62 87 VAL A N 1
ATOM 626 C CA . VAL A 1 87 ? -8.643 -4.777 1.129 1.00 97.62 87 VAL A CA 1
ATOM 627 C C . VAL A 1 87 ? -8.927 -3.910 -0.091 1.00 97.62 87 VAL A C 1
ATOM 629 O O . VAL A 1 87 ? -8.626 -4.262 -1.232 1.00 97.62 87 VAL A O 1
ATOM 632 N N . GLY A 1 88 ? -9.527 -2.751 0.151 1.00 96.88 88 GLY A N 1
ATOM 633 C CA . GLY A 1 88 ? -9.863 -1.767 -0.865 1.00 96.88 88 GLY A CA 1
ATOM 634 C C . GLY A 1 88 ? -8.686 -0.887 -1.281 1.00 96.88 88 GLY A C 1
ATOM 635 O O . GLY A 1 88 ? -7.522 -1.294 -1.281 1.00 96.88 88 GLY A O 1
ATOM 636 N N . GLN A 1 89 ? -9.006 0.333 -1.708 1.00 97.00 89 GLN A N 1
ATOM 637 C CA . GLN A 1 89 ? -8.017 1.258 -2.271 1.00 97.00 89 GLN A CA 1
ATOM 638 C C . GLN A 1 89 ? -7.188 1.962 -1.191 1.00 97.00 89 GLN A C 1
ATOM 640 O O . GLN A 1 89 ? -7.619 2.114 -0.047 1.00 97.00 89 GLN A O 1
ATOM 645 N N . ARG A 1 90 ? -6.026 2.494 -1.595 1.00 96.62 90 ARG A N 1
ATOM 646 C CA . ARG A 1 90 ? -5.178 3.383 -0.771 1.00 96.62 90 ARG A CA 1
ATOM 647 C C . ARG A 1 90 ? -4.687 2.762 0.535 1.00 96.62 90 ARG A C 1
ATOM 649 O O . ARG A 1 90 ? -4.539 3.443 1.549 1.00 96.62 90 ARG A O 1
ATOM 656 N N . LEU A 1 91 ? -4.414 1.464 0.507 1.00 96.88 91 LEU A N 1
ATOM 657 C CA . LEU A 1 91 ? -3.807 0.771 1.632 1.00 96.88 91 LEU A CA 1
ATOM 658 C C . LEU A 1 91 ? -2.504 1.463 2.068 1.00 96.88 91 LEU A C 1
ATOM 660 O O . LEU A 1 91 ? -1.644 1.722 1.233 1.00 96.88 91 LEU A O 1
ATOM 664 N N . GLY A 1 92 ? -2.337 1.750 3.359 1.00 95.69 92 GLY A N 1
ATOM 665 C CA . GLY A 1 92 ? -1.112 2.359 3.885 1.00 95.69 92 GLY A CA 1
ATOM 666 C C . GLY A 1 92 ? -0.827 3.768 3.354 1.00 95.69 92 GLY A C 1
ATOM 667 O O . GLY A 1 92 ? 0.337 4.167 3.280 1.00 95.69 92 GLY A O 1
ATOM 668 N N . GLU A 1 93 ? -1.857 4.519 2.946 1.00 96.19 93 GLU A N 1
ATOM 669 C CA . GLU A 1 93 ? -1.695 5.886 2.441 1.00 96.19 93 GLU A CA 1
ATOM 670 C C . GLU A 1 93 ? -0.950 6.763 3.457 1.00 96.19 93 GLU A C 1
ATOM 672 O O . GLU A 1 93 ? -1.388 6.924 4.592 1.00 96.19 93 GLU A O 1
ATOM 677 N N . GLY A 1 94 ? 0.187 7.341 3.064 1.00 94.62 94 GLY A N 1
ATOM 678 C CA . GLY A 1 94 ? 0.952 8.226 3.948 1.00 94.62 94 GLY A CA 1
ATOM 679 C C . GLY A 1 94 ? 1.569 7.543 5.175 1.00 94.62 94 GLY A C 1
ATOM 680 O O . GLY A 1 94 ? 1.909 8.233 6.133 1.00 94.62 94 GLY A O 1
ATOM 681 N N . MET A 1 95 ? 1.714 6.212 5.174 1.00 95.50 95 MET A N 1
ATOM 682 C CA . MET A 1 95 ? 2.349 5.466 6.267 1.00 95.50 95 MET A CA 1
ATOM 683 C C . MET A 1 95 ? 3.767 5.991 6.556 1.00 95.50 95 MET A C 1
ATOM 685 O O . MET A 1 95 ? 4.588 6.135 5.645 1.00 95.50 95 MET A O 1
ATOM 689 N N . ALA A 1 96 ? 4.046 6.305 7.821 1.00 94.94 96 ALA A N 1
ATOM 690 C CA . ALA A 1 96 ? 5.315 6.867 8.276 1.00 94.94 96 ALA A CA 1
ATOM 691 C C . ALA A 1 96 ? 6.292 5.796 8.774 1.00 94.94 96 ALA A C 1
ATOM 693 O O . ALA A 1 96 ? 7.465 5.827 8.400 1.00 94.94 96 ALA A O 1
ATOM 694 N N . ALA A 1 97 ? 5.821 4.834 9.570 1.00 94.38 97 ALA A N 1
ATOM 695 C CA . ALA A 1 97 ? 6.573 3.636 9.941 1.00 94.38 97 ALA A CA 1
ATOM 696 C C . ALA A 1 97 ? 5.629 2.532 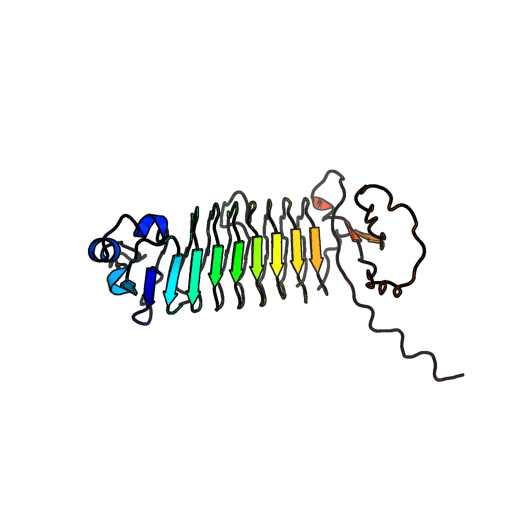10.455 1.00 94.38 97 ALA A C 1
ATOM 698 O O . ALA A 1 97 ? 4.416 2.714 10.523 1.00 94.38 97 ALA A O 1
ATOM 699 N N . GLY A 1 98 ? 6.190 1.366 10.785 1.00 95.25 98 GLY A N 1
ATOM 700 C CA . GLY A 1 98 ? 5.446 0.178 11.211 1.00 95.25 98 GLY A CA 1
ATOM 701 C C . GLY A 1 98 ? 5.421 -0.927 10.155 1.00 95.25 98 GLY A C 1
ATOM 702 O O . GLY A 1 98 ? 6.189 -0.909 9.186 1.00 95.25 98 GLY A O 1
ATOM 703 N N . SER A 1 99 ? 4.530 -1.896 10.352 1.00 96.81 99 SER A N 1
ATOM 704 C CA . SER A 1 99 ? 4.309 -3.002 9.416 1.00 96.81 99 SER A CA 1
ATOM 705 C C . SER A 1 99 ? 2.827 -3.183 9.107 1.00 96.81 99 SER A C 1
ATOM 707 O O . SER A 1 99 ? 1.985 -3.150 9.998 1.00 96.81 99 SER A O 1
ATOM 709 N N . LEU A 1 100 ? 2.503 -3.371 7.833 1.00 97.69 100 LEU A N 1
ATOM 710 C CA . LEU A 1 100 ? 1.138 -3.594 7.371 1.00 97.69 100 LEU A CA 1
ATOM 711 C C . LEU A 1 100 ? 1.137 -4.829 6.481 1.00 97.69 100 LEU A C 1
ATOM 713 O O . LEU A 1 100 ? 1.784 -4.827 5.439 1.00 97.69 100 LEU A O 1
ATOM 717 N N . THR A 1 101 ? 0.466 -5.895 6.905 1.00 98.12 101 THR A N 1
ATOM 718 C CA . THR A 1 101 ? 0.437 -7.173 6.179 1.00 98.12 101 THR A CA 1
ATOM 719 C C . THR A 1 101 ? -0.983 -7.501 5.764 1.00 98.12 101 THR A C 1
ATOM 721 O O . THR A 1 101 ? -1.871 -7.451 6.601 1.00 98.12 101 THR A O 1
ATOM 724 N N . VAL A 1 102 ? -1.200 -7.881 4.510 1.00 98.19 102 VAL A N 1
ATOM 725 C CA . VAL A 1 102 ? -2.495 -8.311 3.976 1.00 98.19 102 VAL A CA 1
ATOM 726 C C . VAL A 1 102 ? -2.349 -9.678 3.346 1.00 98.19 102 VAL A C 1
ATOM 728 O O . VAL A 1 102 ? -1.493 -9.869 2.491 1.00 98.19 102 VAL A O 1
ATOM 731 N N . THR A 1 103 ? -3.170 -10.622 3.791 1.00 97.81 103 THR A N 1
ATOM 732 C CA . THR A 1 103 ? -3.174 -12.010 3.303 1.00 97.81 103 THR A CA 1
ATOM 733 C C . THR A 1 103 ? -3.864 -12.156 1.946 1.00 97.81 103 THR A C 1
ATOM 735 O O . THR A 1 103 ? -3.464 -12.997 1.147 1.00 97.81 103 THR A O 1
ATOM 738 N N . GLY A 1 104 ? -4.877 -11.332 1.671 1.00 97.00 104 GLY A N 1
ATOM 739 C CA . GLY A 1 104 ? -5.569 -11.287 0.388 1.00 97.00 104 GLY A CA 1
ATOM 740 C C . GLY A 1 104 ? -4.961 -10.287 -0.593 1.00 97.00 104 GLY A C 1
ATOM 741 O O . GLY A 1 104 ? -3.773 -9.948 -0.539 1.00 97.00 104 GLY A O 1
ATOM 742 N N . SER A 1 105 ? -5.810 -9.810 -1.496 1.00 98.00 105 SER A N 1
ATOM 743 C CA . SER A 1 105 ? -5.476 -8.830 -2.524 1.00 98.00 105 SER A CA 1
ATOM 744 C C . SER A 1 105 ? -5.769 -7.405 -2.064 1.00 98.00 105 SER A C 1
ATOM 746 O O . SER A 1 105 ? -6.669 -7.162 -1.258 1.00 98.00 105 SER A O 1
ATOM 748 N N . ALA A 1 106 ? -5.024 -6.444 -2.602 1.00 98.06 106 ALA A N 1
ATOM 749 C CA . ALA A 1 106 ? -5.226 -5.026 -2.350 1.00 98.06 106 ALA A CA 1
ATOM 750 C C . ALA A 1 106 ? -5.785 -4.304 -3.574 1.00 98.06 106 ALA A C 1
ATOM 752 O O . ALA A 1 106 ? -5.387 -4.558 -4.711 1.00 98.06 106 ALA A O 1
ATOM 753 N N . GLY A 1 107 ? -6.680 -3.349 -3.329 1.00 97.56 107 GLY A N 1
ATOM 754 C CA . GLY A 1 107 ? -7.204 -2.461 -4.355 1.00 97.56 107 GLY A CA 1
ATOM 755 C C . GLY A 1 107 ? -6.163 -1.481 -4.918 1.00 97.56 107 GLY A C 1
ATOM 756 O O . GLY A 1 107 ? -4.973 -1.528 -4.584 1.00 97.56 107 GLY A O 1
ATOM 757 N N . PRO A 1 108 ? -6.603 -0.559 -5.790 1.00 97.38 108 PRO A N 1
ATOM 758 C CA . PRO A 1 108 ? -5.704 0.366 -6.463 1.00 97.38 108 PRO A CA 1
ATOM 759 C C . PRO A 1 108 ? -5.067 1.369 -5.493 1.00 97.38 108 PRO A C 1
ATOM 761 O O . PRO A 1 108 ? -5.585 1.639 -4.403 1.00 97.38 108 PRO A O 1
ATOM 764 N N . TYR A 1 109 ? -3.953 1.970 -5.912 1.00 97.56 109 TYR A N 1
ATOM 765 C CA . TYR A 1 109 ? -3.222 2.987 -5.135 1.00 97.56 109 TYR A CA 1
ATOM 766 C C . TYR A 1 109 ? -2.683 2.498 -3.777 1.00 97.56 109 TYR A C 1
ATOM 768 O O . TYR A 1 109 ? -2.474 3.289 -2.856 1.00 97.56 109 TYR A O 1
ATOM 776 N N . ALA A 1 110 ? -2.443 1.195 -3.617 1.00 97.19 110 ALA A N 1
ATOM 777 C CA . ALA A 1 110 ? -1.811 0.664 -2.410 1.00 97.19 110 ALA A CA 1
ATOM 778 C C . ALA A 1 110 ? -0.412 1.276 -2.203 1.00 97.19 110 ALA A C 1
ATOM 780 O O . ALA A 1 110 ? 0.404 1.302 -3.116 1.00 97.19 110 ALA A O 1
ATOM 781 N N . GLY A 1 111 ? -0.110 1.772 -1.008 1.00 95.88 111 GLY A N 1
ATOM 782 C CA . GLY A 1 111 ? 1.178 2.359 -0.636 1.00 95.88 111 GLY A CA 1
ATOM 783 C C . GLY A 1 111 ? 1.416 3.788 -1.132 1.00 95.88 111 GLY A C 1
ATOM 784 O O . GLY A 1 111 ? 2.553 4.263 -1.085 1.00 95.88 111 GLY A O 1
ATOM 785 N N . THR A 1 112 ? 0.398 4.504 -1.618 1.00 96.50 112 THR A N 1
ATOM 786 C CA . THR A 1 112 ? 0.578 5.903 -2.034 1.00 96.50 112 THR A CA 1
ATOM 787 C C . THR A 1 112 ? 1.091 6.772 -0.884 1.00 96.50 112 THR A C 1
ATOM 789 O O . THR A 1 112 ? 0.544 6.780 0.213 1.00 96.50 112 THR A O 1
ATOM 792 N N . GLY A 1 113 ? 2.140 7.554 -1.132 1.00 95.25 113 GLY A N 1
ATOM 793 C CA . GLY A 1 113 ? 2.676 8.512 -0.168 1.00 95.25 113 GLY A CA 1
ATOM 794 C C . GLY A 1 113 ? 3.356 7.883 1.048 1.00 95.25 113 GLY A C 1
ATOM 795 O O . GLY A 1 113 ? 3.752 8.626 1.941 1.00 95.25 113 GLY A O 1
ATOM 796 N N . ALA A 1 114 ? 3.510 6.556 1.111 1.00 96.31 114 ALA A N 1
ATOM 797 C CA . ALA A 1 114 ? 4.159 5.912 2.245 1.00 96.31 114 ALA A CA 1
ATOM 798 C C . ALA A 1 114 ? 5.647 6.304 2.302 1.00 96.31 114 ALA A C 1
ATOM 800 O O . ALA A 1 114 ? 6.408 6.105 1.347 1.00 96.31 114 ALA A O 1
ATOM 801 N N . THR A 1 115 ? 6.044 6.893 3.427 1.00 96.12 115 THR A N 1
ATOM 802 C CA . THR A 1 115 ? 7.375 7.468 3.670 1.00 96.12 115 THR A CA 1
ATOM 803 C C . THR A 1 115 ? 8.312 6.499 4.387 1.00 96.12 115 THR A C 1
ATOM 805 O O . THR A 1 115 ? 9.526 6.590 4.205 1.00 96.12 115 THR A O 1
ATOM 808 N N . GLY A 1 116 ? 7.774 5.529 5.127 1.00 94.56 116 GLY A N 1
ATOM 809 C CA . GLY A 1 116 ? 8.557 4.506 5.813 1.00 94.56 116 GLY A CA 1
ATOM 810 C C . GLY A 1 116 ? 7.717 3.309 6.252 1.00 94.56 116 GLY A C 1
ATOM 811 O O . GLY A 1 116 ? 6.504 3.273 6.061 1.00 94.56 116 GLY A O 1
ATOM 812 N N . GLY A 1 117 ? 8.388 2.305 6.816 1.00 96.00 117 GLY A N 1
ATOM 813 C CA . GLY A 1 117 ? 7.784 1.017 7.158 1.00 96.00 117 GLY A CA 1
ATOM 814 C C . GLY A 1 117 ? 7.732 0.031 5.990 1.00 96.00 117 GLY A C 1
ATOM 815 O O . GLY A 1 117 ? 8.282 0.277 4.908 1.00 96.00 117 GLY A O 1
ATOM 816 N N . THR A 1 118 ? 7.077 -1.102 6.239 1.00 97.81 118 THR A N 1
ATOM 817 C CA . THR A 1 118 ? 6.934 -2.192 5.269 1.00 97.81 118 THR A CA 1
ATOM 818 C C . THR A 1 118 ? 5.470 -2.556 5.089 1.00 97.81 118 THR A C 1
ATOM 820 O O . THR A 1 118 ? 4.785 -2.906 6.049 1.00 97.81 118 THR A O 1
ATOM 823 N N . ILE A 1 119 ? 5.016 -2.516 3.842 1.00 98.31 119 ILE A N 1
ATOM 824 C CA . ILE A 1 119 ? 3.692 -2.956 3.419 1.00 98.31 119 ILE A CA 1
ATOM 825 C C . ILE A 1 119 ? 3.864 -4.278 2.674 1.00 98.31 119 ILE A C 1
ATOM 827 O O . ILE A 1 119 ? 4.601 -4.330 1.694 1.00 98.31 119 ILE A O 1
ATOM 831 N N . THR A 1 120 ? 3.199 -5.336 3.124 1.00 98.44 120 THR A N 1
ATOM 832 C CA . THR A 1 120 ? 3.241 -6.669 2.513 1.00 98.44 120 THR A CA 1
ATOM 833 C C . THR A 1 120 ? 1.843 -7.076 2.076 1.00 98.44 120 THR A C 1
ATOM 835 O O . THR A 1 120 ? 0.931 -7.114 2.893 1.00 98.44 120 THR A O 1
ATOM 838 N N . ILE A 1 121 ? 1.687 -7.405 0.800 1.00 98.38 121 ILE A N 1
ATOM 839 C CA . ILE A 1 121 ? 0.471 -7.942 0.194 1.00 98.38 121 ILE A CA 1
ATOM 840 C C . ILE A 1 121 ? 0.816 -9.354 -0.276 1.00 98.38 121 ILE A C 1
ATOM 842 O O . ILE A 1 121 ? 1.723 -9.542 -1.091 1.00 98.38 121 ILE A O 1
ATOM 846 N N . GLU A 1 122 ? 0.159 -10.356 0.295 1.00 98.06 122 GLU A N 1
ATOM 847 C CA . GLU A 1 122 ? 0.403 -11.759 -0.038 1.00 98.06 122 GLU A CA 1
ATOM 848 C C . GLU A 1 122 ? -0.337 -12.203 -1.302 1.00 98.06 122 GLU A C 1
ATOM 850 O O . GLU A 1 122 ? 0.151 -13.102 -1.986 1.00 98.06 122 GLU A O 1
ATOM 855 N N . GLY A 1 123 ? -1.455 -11.556 -1.632 1.00 97.38 123 GLY A N 1
ATOM 856 C CA . GLY A 1 123 ? -2.153 -11.722 -2.901 1.00 97.38 123 GLY A CA 1
ATOM 857 C C . GLY A 1 123 ? -1.683 -10.743 -3.979 1.00 97.38 123 GLY A C 1
ATOM 858 O O . GLY A 1 123 ? -0.501 -10.383 -4.065 1.00 97.38 123 GLY A O 1
ATOM 859 N N . ASP A 1 124 ? -2.642 -10.310 -4.793 1.00 98.25 124 ASP A N 1
ATOM 860 C CA . ASP A 1 124 ? -2.430 -9.395 -5.911 1.00 98.25 124 ASP A CA 1
ATOM 861 C C . ASP A 1 124 ? -2.647 -7.935 -5.494 1.00 98.25 124 ASP A C 1
ATOM 863 O O . ASP A 1 124 ? -3.332 -7.629 -4.517 1.00 98.25 124 ASP A O 1
ATOM 867 N N . ALA A 1 125 ? -2.064 -7.006 -6.243 1.00 98.06 125 ALA A N 1
ATOM 868 C CA . ALA A 1 125 ? -2.277 -5.577 -6.065 1.00 98.06 125 ALA A CA 1
ATOM 869 C C . ALA A 1 125 ? -2.925 -4.981 -7.316 1.00 98.06 125 ALA A C 1
ATOM 871 O O . ALA A 1 125 ? -2.485 -5.234 -8.438 1.00 98.06 125 ALA A O 1
ATOM 872 N N . GLY A 1 126 ? -3.944 -4.149 -7.122 1.00 97.56 126 GLY A N 1
ATOM 873 C CA . GLY A 1 126 ? -4.605 -3.438 -8.210 1.00 97.56 126 GLY A CA 1
ATOM 874 C C . GLY A 1 126 ? -3.718 -2.388 -8.887 1.00 97.56 126 GLY A C 1
ATOM 875 O O . GLY A 1 126 ? -2.548 -2.185 -8.546 1.00 97.56 126 GLY A O 1
ATOM 876 N N . ASP A 1 127 ? -4.310 -1.680 -9.845 1.00 97.94 127 ASP A N 1
ATOM 877 C CA . ASP A 1 127 ? -3.612 -0.653 -10.616 1.00 97.94 127 ASP A CA 1
ATOM 878 C C . ASP A 1 127 ? -3.047 0.462 -9.730 1.00 97.94 127 ASP A C 1
ATOM 880 O O . ASP A 1 127 ? -3.583 0.818 -8.677 1.00 97.94 127 ASP A O 1
ATOM 884 N N . HIS A 1 128 ? -1.965 1.076 -10.199 1.00 97.81 128 HIS A N 1
ATOM 885 C CA . HIS A 1 128 ? -1.275 2.162 -9.514 1.00 97.81 128 HIS A CA 1
ATOM 886 C C . HIS A 1 128 ? -0.773 1.786 -8.110 1.00 97.81 128 HIS A C 1
ATOM 888 O O . HIS A 1 128 ? -0.610 2.664 -7.260 1.00 97.81 128 HIS A O 1
ATOM 894 N N . ALA A 1 129 ? -0.492 0.509 -7.836 1.00 97.81 129 ALA A N 1
ATOM 895 C CA . ALA A 1 129 ? 0.215 0.116 -6.619 1.00 97.81 129 ALA A CA 1
ATOM 896 C C . ALA A 1 129 ? 1.567 0.855 -6.524 1.00 97.81 129 ALA A C 1
ATOM 898 O O . ALA A 1 129 ? 2.325 0.936 -7.485 1.00 97.81 129 ALA A O 1
ATOM 899 N N . GLY A 1 130 ? 1.862 1.480 -5.387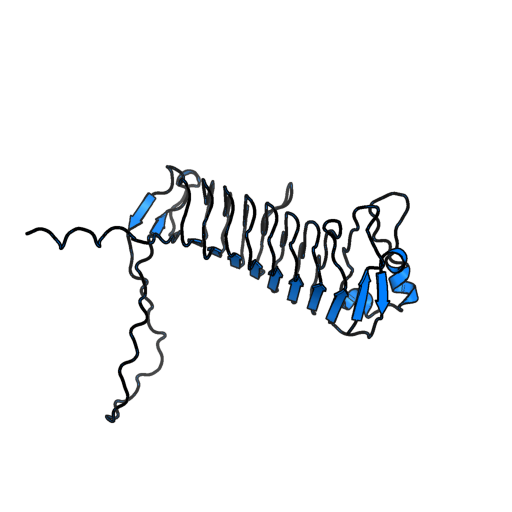 1.00 96.50 130 GLY A N 1
ATOM 900 C CA . GLY A 1 130 ? 2.997 2.388 -5.185 1.00 96.50 130 GLY A CA 1
ATOM 901 C C . GLY A 1 130 ? 2.932 3.684 -6.008 1.00 96.50 130 GLY A C 1
ATOM 902 O O . GLY A 1 130 ? 3.914 4.430 -6.054 1.00 96.50 130 GLY A O 1
ATOM 903 N N . GLY A 1 131 ? 1.808 3.936 -6.679 1.00 96.62 131 GLY A N 1
ATOM 904 C CA . GLY A 1 131 ? 1.568 5.059 -7.575 1.00 96.62 131 GLY A CA 1
ATOM 905 C C . GLY A 1 131 ? 1.075 6.315 -6.860 1.00 96.62 131 GLY A C 1
ATOM 906 O O . GLY A 1 131 ? 0.640 6.271 -5.707 1.00 96.62 131 GLY A O 1
ATOM 907 N N . ALA A 1 132 ? 1.146 7.462 -7.535 1.00 96.00 132 ALA A N 1
ATOM 908 C CA . ALA A 1 132 ? 0.554 8.703 -7.041 1.00 96.00 132 ALA A CA 1
ATOM 909 C C . ALA A 1 132 ? -0.965 8.714 -7.273 1.00 96.00 132 ALA A C 1
ATOM 911 O O . ALA A 1 132 ? -1.434 8.404 -8.367 1.00 96.00 132 ALA A O 1
ATOM 912 N N . VAL A 1 133 ? -1.730 9.152 -6.271 1.00 94.81 133 VAL A N 1
ATOM 913 C CA . VAL A 1 133 ? -3.145 9.516 -6.457 1.00 94.81 133 VAL A CA 1
ATOM 914 C C . VAL A 1 133 ? -3.277 10.767 -7.332 1.00 94.81 133 VAL A C 1
ATOM 916 O O . VAL A 1 133 ? -2.298 11.471 -7.605 1.00 94.81 133 VAL A O 1
ATOM 919 N N . TYR A 1 134 ? -4.503 11.076 -7.761 1.00 92.44 134 TYR A N 1
ATOM 920 C CA . TYR A 1 134 ? -4.796 12.292 -8.519 1.00 92.44 134 TYR A CA 1
ATOM 921 C C . TYR A 1 134 ? -4.248 13.544 -7.814 1.00 92.44 134 TYR A C 1
ATOM 923 O O . TYR A 1 134 ? -4.430 13.723 -6.612 1.00 92.44 134 TYR A O 1
ATOM 931 N N . ALA A 1 135 ? -3.547 14.394 -8.572 1.00 90.88 135 ALA A N 1
ATOM 932 C CA . ALA A 1 135 ? -2.829 15.577 -8.080 1.00 90.88 135 ALA A CA 1
ATOM 933 C C . ALA A 1 135 ? -1.766 15.311 -6.982 1.00 90.88 135 ALA A C 1
ATOM 935 O O . ALA A 1 135 ? -1.197 16.251 -6.421 1.00 90.88 135 ALA A O 1
ATOM 936 N N . GLY A 1 136 ? -1.434 14.045 -6.709 1.00 87.75 136 GLY A N 1
ATOM 937 C CA . GLY A 1 136 ? -0.398 13.649 -5.765 1.00 87.75 136 GLY A CA 1
ATOM 938 C C . GLY A 1 136 ? 0.997 14.077 -6.224 1.00 87.75 136 GLY A C 1
ATOM 939 O O . GLY A 1 136 ? 1.380 13.941 -7.390 1.00 87.75 136 GLY A O 1
ATOM 940 N N . LYS A 1 137 ? 1.808 14.589 -5.289 1.00 89.75 137 LYS A N 1
ATOM 941 C CA . LYS A 1 137 ? 3.182 15.026 -5.593 1.00 89.75 137 LYS A CA 1
ATOM 942 C C . LYS A 1 137 ? 4.108 13.853 -5.931 1.00 89.75 137 LYS A C 1
ATOM 944 O O . LYS A 1 137 ? 5.016 14.041 -6.747 1.00 89.75 137 LYS A O 1
ATOM 949 N N . ALA A 1 138 ? 3.880 12.684 -5.335 1.00 92.88 138 ALA A N 1
ATOM 950 C CA . ALA A 1 138 ? 4.637 11.447 -5.520 1.00 92.88 138 ALA A CA 1
ATOM 951 C C . ALA A 1 138 ? 3.759 10.222 -5.205 1.00 92.88 138 ALA A C 1
ATOM 953 O O . ALA A 1 138 ? 2.740 10.361 -4.528 1.00 92.88 138 ALA A O 1
ATOM 954 N N . GLY A 1 139 ? 4.167 9.055 -5.713 1.00 95.19 139 GLY A N 1
ATOM 955 C CA . GLY A 1 139 ? 3.640 7.750 -5.306 1.00 95.19 139 GLY A CA 1
ATOM 956 C C . GLY A 1 139 ? 4.299 7.287 -4.011 1.00 95.19 139 GLY A C 1
ATOM 957 O O . GLY A 1 139 ? 4.206 7.977 -3.001 1.00 95.19 139 GLY A O 1
ATOM 958 N N . LEU A 1 140 ? 5.012 6.162 -4.037 1.00 96.75 140 LEU A N 1
ATOM 959 C CA . LEU A 1 140 ? 5.828 5.717 -2.901 1.00 96.75 140 LEU A CA 1
ATOM 960 C C . LEU A 1 140 ? 6.967 6.720 -2.611 1.00 96.75 140 LEU A C 1
ATOM 962 O O . LEU A 1 140 ? 7.690 7.130 -3.532 1.00 96.75 140 LEU A O 1
ATOM 966 N N . ASP A 1 141 ? 7.134 7.121 -1.344 1.00 96.06 141 ASP A N 1
ATOM 967 C CA . ASP A 1 141 ? 8.115 8.139 -0.924 1.00 96.06 141 ASP A CA 1
ATOM 968 C C . ASP A 1 141 ? 9.069 7.680 0.192 1.00 96.06 141 ASP A C 1
ATOM 970 O O . ASP A 1 141 ? 9.704 8.499 0.857 1.00 96.06 141 ASP A O 1
ATOM 974 N N . GLY A 1 142 ? 9.262 6.369 0.347 1.00 95.31 142 GLY A N 1
ATOM 975 C CA . GLY A 1 142 ? 10.339 5.825 1.180 1.00 95.31 142 GLY A CA 1
ATOM 976 C C . GLY A 1 142 ? 10.082 4.447 1.776 1.00 95.31 142 GLY A C 1
ATOM 977 O O . GLY A 1 142 ? 11.050 3.738 2.045 1.00 95.31 142 GLY A O 1
ATOM 978 N N . ALA A 1 143 ? 8.820 4.037 1.912 1.00 96.75 143 ALA A N 1
ATOM 979 C CA . ALA A 1 143 ? 8.476 2.714 2.426 1.00 96.75 143 ALA A CA 1
ATOM 980 C C . ALA A 1 143 ? 8.918 1.574 1.488 1.00 96.75 143 ALA A C 1
ATOM 982 O O . ALA A 1 143 ? 9.237 1.787 0.311 1.00 96.75 143 ALA A O 1
ATOM 983 N N . THR A 1 144 ? 8.924 0.351 2.019 1.00 98.19 144 THR A N 1
ATOM 984 C CA . THR A 1 144 ? 9.070 -0.868 1.214 1.00 98.19 144 THR A CA 1
ATOM 985 C C . THR A 1 144 ? 7.698 -1.481 0.970 1.00 98.19 144 THR A C 1
ATOM 987 O O . THR A 1 144 ? 6.986 -1.784 1.922 1.00 98.19 144 THR A O 1
ATOM 990 N N . LEU A 1 145 ? 7.333 -1.673 -0.295 1.00 98.25 145 LEU A N 1
ATOM 991 C CA . LEU A 1 145 ? 6.103 -2.342 -0.710 1.00 98.25 145 LEU A CA 1
ATOM 992 C C . LEU A 1 145 ? 6.451 -3.714 -1.294 1.00 98.25 145 LEU A C 1
ATOM 994 O O . LEU A 1 145 ? 7.184 -3.803 -2.276 1.00 98.25 145 LEU A O 1
ATOM 998 N N . VAL A 1 146 ? 5.935 -4.776 -0.690 1.00 98.50 146 VAL A N 1
ATOM 999 C CA . VAL A 1 146 ? 6.135 -6.165 -1.104 1.00 98.50 146 VAL A CA 1
ATOM 1000 C C . VAL A 1 146 ? 4.800 -6.726 -1.570 1.00 98.50 146 VAL A C 1
ATOM 1002 O O . VAL A 1 146 ? 3.845 -6.743 -0.805 1.00 98.50 146 VAL A O 1
ATOM 1005 N N . ILE A 1 147 ? 4.737 -7.190 -2.810 1.00 98.38 147 ILE A N 1
ATOM 1006 C CA . ILE A 1 147 ? 3.568 -7.806 -3.437 1.00 98.38 147 ILE A CA 1
ATOM 1007 C C . ILE A 1 147 ? 4.010 -9.200 -3.876 1.00 98.38 147 ILE A C 1
ATOM 1009 O O . ILE A 1 147 ? 4.851 -9.331 -4.768 1.00 98.38 147 ILE A O 1
ATOM 1013 N N . LYS A 1 148 ? 3.512 -10.249 -3.219 1.00 97.62 148 LYS A N 1
ATOM 1014 C CA . LYS A 1 148 ? 3.890 -11.626 -3.576 1.00 97.62 148 LYS A CA 1
ATOM 1015 C C . LYS A 1 148 ? 3.262 -12.049 -4.910 1.00 97.62 148 LYS A C 1
ATOM 1017 O O . LYS A 1 148 ? 3.915 -12.768 -5.664 1.00 97.62 148 LYS A O 1
ATOM 1022 N N . GLY A 1 149 ? 2.043 -11.590 -5.195 1.00 96.69 149 GLY A N 1
ATOM 1023 C CA . GLY A 1 149 ? 1.321 -11.856 -6.436 1.00 96.69 149 GLY A CA 1
ATOM 1024 C C . GLY A 1 149 ? 1.644 -10.889 -7.580 1.00 96.69 149 GLY A C 1
ATOM 1025 O O . GLY A 1 149 ? 2.765 -10.382 -7.724 1.00 96.69 149 GLY A O 1
ATOM 1026 N N . ALA A 1 150 ? 0.641 -10.652 -8.418 1.00 97.81 150 ALA A N 1
ATOM 1027 C CA . ALA A 1 150 ? 0.686 -9.752 -9.556 1.00 97.81 150 ALA A CA 1
ATOM 1028 C C . ALA A 1 150 ? 0.267 -8.333 -9.163 1.00 97.81 150 ALA A C 1
ATOM 1030 O O . ALA A 1 150 ? -0.723 -8.127 -8.468 1.00 97.81 150 ALA A O 1
ATOM 1031 N N . ALA A 1 151 ? 1.003 -7.338 -9.650 1.00 98.06 151 ALA A N 1
ATOM 1032 C CA . ALA A 1 151 ? 0.559 -5.955 -9.652 1.00 98.06 151 ALA A CA 1
ATOM 1033 C C . ALA A 1 151 ? -0.091 -5.597 -10.994 1.00 98.06 151 ALA A C 1
ATOM 1035 O O . ALA A 1 151 ? 0.393 -6.022 -12.047 1.00 98.06 151 ALA A O 1
ATOM 1036 N N . GLY A 1 152 ? -1.137 -4.773 -10.949 1.00 97.81 152 GLY A N 1
ATOM 1037 C CA . GLY A 1 152 ? -1.789 -4.209 -12.129 1.00 97.81 152 GLY A CA 1
ATOM 1038 C C . GLY A 1 152 ? -0.929 -3.197 -12.896 1.00 97.81 152 GLY A C 1
ATOM 1039 O O . GLY A 1 152 ? 0.305 -3.156 -12.786 1.00 97.81 152 GLY A O 1
ATOM 1040 N N . ASP A 1 153 ? -1.595 -2.358 -13.682 1.00 98.25 153 ASP A N 1
ATOM 1041 C CA . ASP A 1 153 ? -0.935 -1.351 -14.509 1.00 98.25 153 ASP A CA 1
ATOM 1042 C C . ASP A 1 153 ? -0.374 -0.205 -13.657 1.00 98.25 153 ASP A C 1
ATOM 1044 O O . ASP A 1 153 ? -0.812 0.056 -12.534 1.00 98.25 153 ASP A O 1
ATOM 1048 N N . HIS A 1 154 ? 0.611 0.520 -14.191 1.00 97.75 154 HIS A N 1
ATOM 1049 C CA . HIS A 1 154 ? 1.186 1.707 -13.546 1.00 97.75 154 HIS A CA 1
ATOM 1050 C C . HIS A 1 154 ? 1.824 1.452 -12.163 1.00 97.75 154 HIS A C 1
ATOM 1052 O O . HIS A 1 154 ? 1.874 2.351 -11.315 1.00 97.75 154 HIS A O 1
ATOM 1058 N N . LEU A 1 155 ? 2.367 0.248 -11.931 1.00 98.19 155 LEU A N 1
ATOM 1059 C CA . LEU A 1 155 ? 3.130 -0.064 -10.716 1.00 98.19 155 LEU A CA 1
ATOM 1060 C C . LEU A 1 155 ? 4.249 0.967 -10.490 1.00 98.19 155 LEU A C 1
ATOM 1062 O O . LEU A 1 155 ? 5.113 1.157 -11.343 1.00 98.19 155 LEU A O 1
ATOM 1066 N N . GLY A 1 156 ? 4.281 1.605 -9.324 1.00 97.19 156 GLY A N 1
ATOM 1067 C CA . GLY A 1 156 ? 5.295 2.594 -8.964 1.00 97.19 156 GLY A CA 1
ATOM 1068 C C . GLY A 1 156 ? 5.199 3.896 -9.762 1.00 97.19 156 GLY A C 1
ATOM 1069 O O . GLY A 1 156 ? 6.215 4.575 -9.956 1.00 97.19 156 GLY A O 1
ATOM 1070 N N . ASP A 1 157 ? 4.006 4.257 -10.242 1.00 97.88 157 ASP A N 1
ATOM 1071 C CA . ASP A 1 157 ? 3.814 5.513 -10.956 1.00 97.88 157 ASP A CA 1
ATOM 1072 C C . ASP A 1 157 ? 4.251 6.724 -10.119 1.00 97.88 157 ASP A C 1
ATOM 1074 O O . ASP A 1 157 ? 3.824 6.935 -8.983 1.00 97.88 157 ASP A O 1
ATOM 1078 N N . ARG A 1 158 ? 5.133 7.548 -10.690 1.00 96.75 158 ARG A N 1
ATOM 1079 C CA . ARG A 1 158 ? 5.687 8.732 -10.022 1.00 96.75 158 ARG A CA 1
ATOM 1080 C C . ARG A 1 158 ? 6.320 8.411 -8.654 1.00 96.75 158 ARG A C 1
ATOM 1082 O O . ARG A 1 158 ? 6.392 9.276 -7.776 1.00 96.75 158 ARG A O 1
ATOM 1089 N N . MET A 1 159 ? 6.829 7.189 -8.484 1.00 97.25 159 MET A N 1
ATOM 1090 C CA . MET A 1 159 ? 7.599 6.777 -7.311 1.00 97.25 159 MET A CA 1
ATOM 1091 C C . MET A 1 159 ? 8.800 7.708 -7.109 1.00 97.25 159 MET A C 1
ATOM 1093 O O . MET A 1 159 ? 9.510 8.051 -8.062 1.00 97.25 159 MET A O 1
ATOM 1097 N N . ARG A 1 160 ? 9.008 8.152 -5.866 1.00 95.56 160 ARG A N 1
ATOM 1098 C CA . ARG A 1 160 ? 10.061 9.106 -5.500 1.00 95.56 160 ARG A CA 1
ATOM 1099 C C . ARG A 1 160 ? 11.178 8.464 -4.691 1.00 95.56 160 ARG A C 1
ATOM 1101 O O . ARG A 1 160 ? 12.339 8.808 -4.926 1.00 95.56 160 ARG A O 1
ATOM 1108 N N . ARG A 1 161 ? 10.858 7.570 -3.754 1.00 95.31 161 ARG A N 1
ATOM 1109 C CA . ARG A 1 161 ? 11.819 6.823 -2.925 1.00 95.31 161 ARG A CA 1
ATOM 1110 C C . ARG A 1 161 ? 11.210 5.493 -2.485 1.00 95.31 161 ARG A C 1
ATOM 1112 O O . ARG A 1 161 ? 10.024 5.256 -2.677 1.00 95.31 161 ARG A O 1
ATOM 1119 N N . GLY A 1 162 ? 12.038 4.658 -1.867 1.00 95.94 162 GLY A N 1
ATOM 1120 C CA . GLY A 1 162 ? 11.637 3.358 -1.344 1.00 95.94 162 GLY A CA 1
ATOM 1121 C C . GLY A 1 162 ? 11.978 2.217 -2.291 1.00 95.94 162 GLY A C 1
ATOM 1122 O O . GLY A 1 162 ? 12.752 2.380 -3.249 1.00 95.94 162 GLY A O 1
ATOM 1123 N N . MET A 1 163 ? 11.395 1.062 -1.998 1.00 97.75 163 MET A N 1
ATOM 1124 C CA . MET A 1 163 ? 11.590 -0.164 -2.758 1.00 97.75 163 MET A CA 1
ATOM 1125 C C . MET A 1 163 ? 10.251 -0.852 -2.998 1.00 97.75 163 MET A C 1
ATOM 1127 O O . MET A 1 163 ? 9.451 -0.976 -2.078 1.00 97.75 163 MET A O 1
ATOM 1131 N N . ILE A 1 164 ? 10.025 -1.310 -4.224 1.00 98.25 164 ILE A N 1
ATOM 1132 C CA . ILE A 1 164 ? 8.890 -2.162 -4.571 1.00 98.25 164 ILE A CA 1
ATOM 1133 C C . ILE A 1 164 ? 9.436 -3.527 -4.979 1.00 98.25 164 ILE A C 1
ATOM 1135 O O . ILE A 1 164 ? 10.296 -3.604 -5.857 1.00 98.25 164 ILE A O 1
ATOM 1139 N N . LEU A 1 165 ? 8.941 -4.587 -4.351 1.00 98.19 165 LEU A N 1
ATOM 1140 C CA . LEU A 1 165 ? 9.192 -5.978 -4.716 1.00 98.19 165 LEU A CA 1
ATOM 1141 C C . LEU A 1 165 ? 7.864 -6.573 -5.181 1.00 98.19 165 LEU A C 1
ATOM 1143 O O . LEU A 1 165 ? 6.924 -6.596 -4.396 1.00 98.19 165 LEU A O 1
ATOM 1147 N N . ALA A 1 166 ? 7.771 -7.026 -6.429 1.00 97.94 166 ALA A N 1
ATOM 1148 C CA . ALA A 1 166 ? 6.549 -7.608 -6.983 1.00 97.94 166 ALA A CA 1
ATOM 1149 C C . ALA A 1 166 ? 6.811 -8.973 -7.638 1.00 97.94 166 ALA A C 1
ATOM 1151 O O . ALA A 1 166 ? 7.908 -9.226 -8.153 1.00 97.94 166 ALA A O 1
ATOM 1152 N N . GLY A 1 167 ? 5.801 -9.846 -7.647 1.00 97.06 167 GLY A N 1
ATOM 1153 C CA . GLY A 1 167 ? 5.814 -11.089 -8.416 1.00 97.06 167 GLY A CA 1
ATOM 1154 C C . GLY A 1 167 ? 5.809 -10.793 -9.914 1.00 97.06 167 GLY A C 1
ATOM 1155 O O . GLY A 1 167 ? 6.818 -11.000 -10.584 1.00 97.06 167 GLY A O 1
ATOM 1156 N N . SER A 1 168 ? 4.719 -10.229 -10.427 1.00 97.69 168 SER A N 1
ATOM 1157 C CA . SER A 1 168 ? 4.604 -9.701 -11.798 1.00 97.69 168 SER A CA 1
ATOM 1158 C C . SER A 1 168 ? 4.039 -8.282 -11.793 1.00 97.69 168 SER A C 1
ATOM 1160 O O . SER A 1 168 ? 3.562 -7.807 -10.764 1.00 97.69 168 SER A O 1
ATOM 1162 N N . ALA A 1 169 ? 4.113 -7.584 -12.924 1.00 98.00 169 ALA A N 1
ATOM 1163 C CA . ALA A 1 169 ? 3.590 -6.228 -13.057 1.00 98.00 169 ALA A CA 1
ATOM 1164 C C . ALA A 1 169 ? 2.978 -5.995 -14.443 1.00 98.00 169 ALA A C 1
ATOM 1166 O O . ALA A 1 169 ? 3.522 -6.469 -15.444 1.00 98.00 169 ALA A O 1
ATOM 1167 N N . GLY A 1 170 ? 1.883 -5.237 -14.487 1.00 97.94 170 GLY A N 1
ATOM 1168 C CA . GLY A 1 170 ? 1.183 -4.853 -15.709 1.00 97.94 170 GLY A CA 1
ATOM 1169 C C . GLY A 1 170 ? 1.938 -3.850 -16.587 1.00 97.94 170 GLY A C 1
ATOM 1170 O O . GLY A 1 170 ? 3.150 -3.627 -16.454 1.00 97.94 170 GLY A O 1
ATOM 1171 N N . ALA A 1 171 ? 1.209 -3.252 -17.526 1.00 98.00 171 ALA A N 1
ATOM 1172 C CA . ALA A 1 171 ? 1.726 -2.258 -18.453 1.00 98.00 171 ALA A CA 1
ATOM 1173 C C . ALA A 1 171 ? 2.106 -0.955 -17.733 1.00 98.00 171 ALA A C 1
ATOM 1175 O O . ALA A 1 171 ? 1.645 -0.638 -16.635 1.00 98.00 171 ALA A O 1
ATOM 1176 N N . PHE A 1 172 ? 2.988 -0.179 -18.362 1.00 97.69 172 PHE A N 1
ATOM 1177 C CA . PHE A 1 172 ? 3.447 1.124 -17.877 1.00 97.69 172 PHE A CA 1
ATOM 1178 C C . PHE A 1 172 ? 4.027 1.117 -16.453 1.00 97.69 172 PHE A C 1
ATOM 1180 O O . PHE A 1 172 ? 4.080 2.156 -15.792 1.00 97.69 172 PHE A O 1
ATOM 1187 N N . ALA A 1 173 ? 4.524 -0.026 -15.980 1.00 97.69 173 ALA A N 1
ATOM 1188 C CA . ALA A 1 173 ? 5.257 -0.100 -14.724 1.00 97.69 173 ALA A CA 1
ATOM 1189 C C . ALA A 1 173 ? 6.427 0.904 -14.709 1.00 97.69 173 ALA A C 1
ATOM 1191 O O . ALA A 1 173 ? 7.112 1.114 -15.711 1.00 97.69 173 ALA A O 1
ATOM 1192 N N . ALA A 1 174 ? 6.666 1.534 -13.562 1.00 97.19 174 ALA A N 1
ATOM 1193 C CA . ALA A 1 174 ? 7.603 2.637 -13.360 1.00 97.19 174 ALA A CA 1
ATOM 1194 C C . ALA A 1 174 ? 7.315 3.896 -14.209 1.00 97.19 174 ALA A C 1
ATOM 1196 O O . ALA A 1 174 ? 8.234 4.677 -14.497 1.00 97.19 174 ALA A O 1
ATOM 1197 N N . SER A 1 175 ? 6.062 4.128 -14.622 1.00 96.69 175 SER A N 1
ATOM 1198 C CA . SER A 1 175 ? 5.695 5.356 -15.331 1.00 96.69 175 SER A CA 1
ATOM 1199 C C . SER A 1 175 ? 5.991 6.595 -14.488 1.00 96.69 175 SER A C 1
ATOM 1201 O O . SER A 1 175 ? 5.803 6.627 -13.277 1.00 96.69 175 SER A O 1
ATOM 1203 N N . ARG A 1 176 ? 6.512 7.650 -15.119 1.00 95.69 176 ARG A N 1
ATOM 1204 C CA . ARG A 1 176 ? 6.827 8.950 -14.500 1.00 95.69 176 ARG A CA 1
ATOM 1205 C C . ARG A 1 176 ? 7.734 8.863 -13.261 1.00 95.69 176 ARG A C 1
ATOM 1207 O O . ARG A 1 176 ? 7.801 9.825 -12.493 1.00 95.69 176 ARG A O 1
ATOM 1214 N N . MET A 1 177 ? 8.442 7.748 -13.065 1.00 97.06 177 MET A N 1
ATOM 1215 C CA . MET A 1 177 ? 9.254 7.483 -11.877 1.00 97.06 177 MET A CA 1
ATOM 1216 C C . MET A 1 177 ? 10.316 8.571 -11.675 1.00 97.06 177 MET A C 1
ATOM 1218 O O . MET A 1 177 ? 11.086 8.908 -12.578 1.00 97.06 177 MET A O 1
ATOM 1222 N N . ILE A 1 178 ? 10.353 9.144 -10.472 1.00 96.12 178 ILE A N 1
ATOM 1223 C CA . ILE A 1 178 ? 11.262 10.229 -10.091 1.00 96.12 178 ILE A CA 1
ATOM 1224 C C . ILE A 1 178 ? 12.595 9.657 -9.590 1.00 96.12 178 ILE A C 1
ATOM 1226 O O . ILE A 1 178 ? 13.652 10.201 -9.933 1.00 96.12 178 ILE A O 1
ATOM 1230 N N . ALA A 1 179 ? 12.536 8.624 -8.743 1.00 95.38 179 ALA A N 1
ATOM 1231 C CA . ALA A 1 179 ? 13.648 7.817 -8.230 1.00 95.38 179 ALA A CA 1
ATOM 1232 C C . ALA A 1 179 ? 13.095 6.615 -7.429 1.00 95.38 179 ALA A C 1
ATOM 1234 O O . ALA A 1 179 ? 11.892 6.512 -7.222 1.00 95.38 179 ALA A O 1
ATOM 1235 N N . GLY A 1 180 ? 13.969 5.705 -6.984 1.00 95.88 180 GLY A N 1
ATOM 1236 C CA . GLY A 1 180 ? 13.589 4.493 -6.244 1.00 95.88 180 GLY A CA 1
ATOM 1237 C C . GLY A 1 180 ? 14.065 3.209 -6.920 1.00 95.88 180 GLY A C 1
ATOM 1238 O O . GLY A 1 180 ? 14.759 3.262 -7.941 1.00 95.88 180 GLY A O 1
ATOM 1239 N N . THR A 1 181 ? 13.687 2.067 -6.348 1.00 97.81 181 THR A N 1
ATOM 1240 C CA . THR A 1 181 ? 13.999 0.743 -6.904 1.00 97.81 181 THR A CA 1
ATOM 1241 C C . THR A 1 181 ? 12.736 -0.103 -6.993 1.00 97.81 181 THR A C 1
ATOM 1243 O O . THR A 1 181 ? 12.024 -0.239 -6.006 1.00 97.81 181 THR A O 1
ATOM 1246 N N . ILE A 1 182 ? 12.474 -0.682 -8.160 1.00 97.88 182 ILE A N 1
ATOM 1247 C CA . ILE A 1 182 ? 11.380 -1.622 -8.400 1.00 97.88 182 ILE A CA 1
ATOM 1248 C C . ILE A 1 182 ? 12.008 -2.917 -8.911 1.00 97.88 182 ILE A C 1
ATOM 1250 O O . ILE A 1 182 ? 12.770 -2.896 -9.880 1.00 97.88 182 ILE A O 1
ATOM 1254 N N . VAL A 1 183 ? 11.718 -4.030 -8.247 1.00 98.00 183 VAL A N 1
ATOM 1255 C CA . VAL A 1 183 ? 12.169 -5.366 -8.633 1.00 98.00 183 VAL A CA 1
ATOM 1256 C C . VAL A 1 183 ? 10.941 -6.235 -8.845 1.00 98.00 183 VAL A C 1
ATOM 1258 O O . VAL A 1 183 ? 10.176 -6.478 -7.917 1.00 98.00 183 VAL A O 1
ATOM 1261 N N . VAL A 1 184 ? 10.771 -6.701 -10.072 1.00 97.38 184 VAL A N 1
ATOM 1262 C CA . VAL A 1 184 ? 9.720 -7.623 -10.485 1.00 97.38 184 VAL A CA 1
ATOM 1263 C C . VAL A 1 184 ? 10.376 -8.970 -10.768 1.00 97.38 184 VAL A C 1
ATOM 1265 O O . VAL A 1 184 ? 11.317 -9.057 -11.557 1.00 97.38 184 VAL A O 1
ATOM 1268 N N . SER A 1 185 ? 9.934 -10.025 -10.094 1.00 94.38 185 SER A N 1
ATOM 1269 C CA . SER A 1 185 ? 10.580 -11.340 -10.216 1.00 94.38 185 SER A CA 1
ATOM 1270 C C . SER A 1 185 ? 10.213 -12.044 -11.529 1.00 94.38 185 SER A C 1
ATOM 1272 O O . SER A 1 185 ? 11.038 -12.752 -12.104 1.00 94.38 185 SER A O 1
ATOM 1274 N N . GLY A 1 186 ? 8.989 -11.828 -12.007 1.00 94.12 186 GLY A N 1
ATOM 1275 C CA . GLY A 1 186 ? 8.401 -12.426 -13.198 1.00 94.12 186 GLY A CA 1
ATOM 1276 C C . GLY A 1 186 ? 8.278 -11.445 -14.363 1.00 94.12 186 GLY A C 1
ATOM 1277 O O . GLY A 1 186 ? 9.230 -10.730 -14.695 1.00 94.12 186 GLY A O 1
ATOM 1278 N N . ALA A 1 187 ? 7.103 -11.458 -14.999 1.00 95.25 187 ALA A N 1
ATOM 1279 C CA . ALA A 1 187 ? 6.816 -10.676 -16.194 1.00 95.25 187 ALA A CA 1
ATOM 1280 C C . ALA A 1 187 ? 6.485 -9.215 -15.882 1.00 95.25 187 ALA A C 1
ATOM 1282 O O . ALA A 1 187 ? 5.764 -8.909 -14.930 1.00 95.25 187 ALA A O 1
ATOM 1283 N N . LEU A 1 188 ? 7.007 -8.336 -16.731 1.00 96.88 188 LEU A N 1
ATOM 1284 C CA . LEU A 1 188 ? 6.721 -6.910 -16.779 1.00 96.88 188 LEU A CA 1
ATOM 1285 C C . LEU A 1 188 ? 5.938 -6.608 -18.062 1.00 96.88 188 LEU A C 1
ATOM 1287 O O . LEU A 1 188 ? 6.368 -7.028 -19.137 1.00 96.88 188 LEU A O 1
ATOM 1291 N N . GLY A 1 189 ? 4.824 -5.885 -17.961 1.00 97.06 189 GLY A N 1
ATOM 1292 C CA . GLY A 1 189 ? 3.993 -5.531 -19.111 1.00 97.06 189 GLY A CA 1
ATOM 1293 C C . GLY A 1 189 ? 4.647 -4.552 -20.092 1.00 97.06 189 GLY A C 1
ATOM 1294 O O . GLY A 1 189 ? 5.825 -4.195 -19.984 1.00 97.06 189 GLY A O 1
ATOM 1295 N N . ASP A 1 190 ? 3.862 -4.119 -21.077 1.00 97.69 190 ASP A N 1
ATOM 1296 C CA . ASP A 1 190 ? 4.319 -3.229 -22.143 1.00 97.69 190 ASP A CA 1
ATOM 1297 C C . ASP A 1 190 ? 4.662 -1.819 -21.644 1.00 97.69 190 ASP A C 1
ATOM 1299 O O . ASP A 1 190 ? 4.121 -1.308 -20.664 1.00 97.69 190 ASP A O 1
ATOM 1303 N N . HIS A 1 191 ? 5.564 -1.162 -22.368 1.00 96.69 191 HIS A N 1
ATOM 1304 C CA . HIS A 1 191 ? 5.961 0.234 -22.183 1.00 96.69 191 HIS A CA 1
ATOM 1305 C C . HIS A 1 191 ? 6.454 0.610 -20.771 1.00 96.69 191 HIS A C 1
ATOM 1307 O O . HIS A 1 191 ? 6.097 1.680 -20.254 1.00 96.69 191 HIS A O 1
ATOM 1313 N N . PRO A 1 192 ? 7.326 -0.202 -20.140 1.00 96.56 192 PRO A N 1
ATOM 1314 C CA . PRO A 1 192 ? 7.837 0.118 -18.820 1.00 96.56 192 PRO A CA 1
ATOM 1315 C C . PRO A 1 192 ? 8.716 1.374 -18.846 1.00 96.56 192 PRO A C 1
ATOM 1317 O O . PRO A 1 192 ? 9.430 1.658 -19.810 1.00 96.56 192 PRO A O 1
ATOM 1320 N N . GLY A 1 193 ? 8.688 2.130 -17.753 1.00 95.31 193 GLY A N 1
ATOM 1321 C CA . GLY A 1 193 ? 9.520 3.312 -17.562 1.00 95.31 193 GLY A CA 1
ATOM 1322 C C . GLY A 1 193 ? 9.114 4.514 -18.415 1.00 95.31 193 GLY A C 1
ATOM 1323 O O . GLY A 1 193 ? 9.949 5.389 -18.656 1.00 95.31 193 GLY A O 1
ATOM 1324 N N . TYR A 1 194 ? 7.858 4.594 -18.871 1.00 96.44 194 TYR A N 1
ATOM 1325 C CA . TYR A 1 194 ? 7.356 5.748 -19.623 1.00 96.44 194 TYR A CA 1
ATOM 1326 C C . TYR A 1 194 ? 7.552 7.048 -18.843 1.00 96.44 194 TYR A C 1
ATOM 1328 O O . TYR A 1 194 ? 6.938 7.260 -17.801 1.00 96.44 194 TYR A O 1
ATOM 1336 N N . GLY A 1 195 ? 8.411 7.945 -19.328 1.00 94.12 195 GLY A N 1
ATOM 1337 C CA . GLY A 1 195 ? 8.746 9.172 -18.615 1.00 94.12 195 GLY A CA 1
ATOM 1338 C C . GLY A 1 195 ? 9.552 8.948 -17.329 1.00 94.12 195 GLY A C 1
ATOM 1339 O O . GLY A 1 195 ? 9.518 9.810 -16.451 1.00 94.12 195 GLY A O 1
ATOM 1340 N N . MET A 1 196 ? 10.277 7.837 -17.190 1.00 94.00 196 MET A N 1
ATOM 1341 C CA . MET A 1 196 ? 11.193 7.603 -16.069 1.00 94.00 196 MET A CA 1
ATOM 1342 C C . MET A 1 196 ? 12.322 8.649 -16.065 1.00 94.00 196 MET A C 1
ATOM 1344 O O . MET A 1 196 ? 13.068 8.789 -17.033 1.00 94.00 196 MET A O 1
ATOM 1348 N N . ARG A 1 197 ? 12.482 9.371 -14.951 1.00 92.19 197 ARG A N 1
ATOM 1349 C CA . ARG A 1 197 ? 13.558 10.358 -14.745 1.00 92.19 197 ARG A CA 1
ATOM 1350 C C . ARG A 1 197 ? 14.821 9.709 -14.194 1.00 92.19 197 ARG A C 1
ATOM 1352 O O . ARG A 1 197 ? 15.908 9.905 -14.740 1.00 92.19 197 ARG A O 1
ATOM 1359 N N . ARG A 1 198 ? 14.673 8.976 -13.087 1.00 91.62 198 ARG A N 1
ATOM 1360 C CA . ARG A 1 198 ? 15.724 8.204 -12.402 1.00 91.62 198 ARG A CA 1
ATOM 1361 C C . ARG A 1 198 ? 15.100 6.973 -11.752 1.00 91.62 198 ARG A C 1
ATOM 1363 O O . ARG A 1 198 ? 13.883 6.876 -11.646 1.00 91.62 198 ARG A O 1
ATOM 1370 N N . GLY A 1 199 ? 15.958 6.095 -11.248 1.00 93.38 199 GLY A N 1
ATOM 1371 C CA . GLY A 1 199 ? 15.575 4.886 -10.533 1.00 93.38 199 GLY A CA 1
ATOM 1372 C C . GLY A 1 199 ? 16.114 3.632 -11.205 1.00 93.38 199 GLY A C 1
ATOM 1373 O O . GLY A 1 199 ? 16.758 3.689 -12.261 1.00 93.38 199 GLY A O 1
ATOM 1374 N N . THR A 1 200 ? 15.841 2.506 -10.566 1.00 95.44 200 THR A N 1
ATOM 1375 C CA . THR A 1 200 ? 16.231 1.184 -11.041 1.00 95.44 200 THR A CA 1
ATOM 1376 C C . THR A 1 200 ? 14.979 0.334 -11.151 1.00 95.44 200 THR A C 1
ATOM 1378 O O . THR A 1 200 ? 14.289 0.135 -10.159 1.00 95.44 200 THR A O 1
ATOM 1381 N N . LEU A 1 201 ? 14.698 -0.154 -12.353 1.00 95.06 201 LEU A N 1
ATOM 1382 C CA . LEU A 1 201 ? 13.673 -1.155 -12.610 1.00 95.06 201 LEU A CA 1
ATOM 1383 C C . LEU A 1 201 ? 14.382 -2.435 -13.032 1.00 95.06 201 LEU A C 1
ATOM 1385 O O . LEU A 1 201 ? 15.183 -2.382 -13.968 1.00 95.06 201 LEU A O 1
ATOM 1389 N N . VAL A 1 202 ? 14.103 -3.525 -12.323 1.00 95.44 202 VAL A N 1
ATOM 1390 C CA . VAL A 1 202 ? 14.602 -4.873 -12.596 1.00 95.44 202 VAL A CA 1
ATOM 1391 C C . VAL A 1 202 ? 13.413 -5.783 -12.835 1.00 95.44 202 VAL A C 1
ATOM 1393 O O . VAL A 1 202 ? 12.472 -5.759 -12.053 1.00 95.44 202 VAL A O 1
ATOM 1396 N N . ALA A 1 203 ? 13.457 -6.569 -13.905 1.00 93.94 203 ALA A N 1
ATOM 1397 C CA . ALA A 1 203 ? 12.426 -7.544 -14.243 1.00 93.94 203 ALA A CA 1
ATOM 1398 C C . ALA A 1 203 ? 13.056 -8.826 -14.785 1.00 93.94 203 ALA A C 1
ATOM 1400 O O . ALA A 1 203 ? 14.155 -8.755 -15.344 1.00 93.94 203 ALA A O 1
ATOM 1401 N N . GLY A 1 204 ? 12.376 -9.965 -14.615 1.00 88.56 204 GLY A N 1
ATOM 1402 C CA . GLY A 1 204 ? 12.782 -11.261 -15.167 1.00 88.56 204 GLY A CA 1
ATOM 1403 C C . GLY 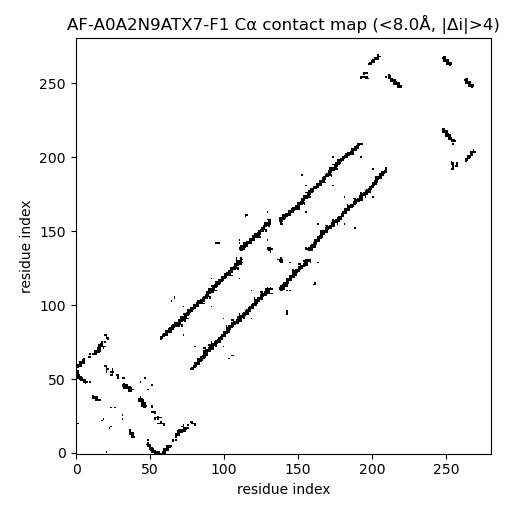A 1 204 ? 12.544 -11.361 -16.675 1.00 88.56 204 GLY A C 1
ATOM 1404 O O . GLY A 1 204 ? 13.442 -11.765 -17.414 1.00 88.56 204 GLY A O 1
ATOM 1405 N N . SER A 1 205 ? 11.360 -10.938 -17.121 1.00 93.56 205 SER A N 1
ATOM 1406 C CA . SER A 1 205 ? 10.992 -10.753 -18.529 1.00 93.56 205 SER A CA 1
ATOM 1407 C C . SER A 1 205 ? 10.248 -9.430 -18.713 1.00 93.56 205 SER A C 1
ATOM 1409 O O . SER A 1 205 ? 9.782 -8.830 -17.743 1.00 93.56 205 SER A O 1
ATOM 1411 N N . HIS A 1 206 ? 10.162 -8.941 -19.950 1.00 96.00 206 HIS A N 1
ATOM 1412 C CA . HIS A 1 206 ? 9.489 -7.683 -20.255 1.00 96.00 206 HIS A CA 1
ATOM 1413 C C . HIS A 1 206 ? 8.717 -7.752 -21.573 1.00 96.00 206 HIS A C 1
ATOM 1415 O O . HIS A 1 206 ? 9.133 -8.444 -22.502 1.00 96.00 206 HIS A O 1
ATOM 1421 N N . GLY A 1 207 ? 7.627 -6.990 -21.652 1.00 94.75 207 GLY A N 1
ATOM 1422 C CA . GLY A 1 207 ? 6.909 -6.715 -22.889 1.00 94.75 207 GLY A CA 1
ATOM 1423 C C . GLY A 1 207 ? 7.653 -5.729 -23.793 1.00 94.75 207 GLY A C 1
ATOM 1424 O O . GLY A 1 207 ? 8.878 -5.565 -23.741 1.00 94.75 207 GLY A O 1
ATOM 1425 N N . THR A 1 208 ? 6.899 -5.036 -24.633 1.00 96.25 208 THR A N 1
ATOM 1426 C CA . THR A 1 208 ? 7.402 -4.087 -25.623 1.00 96.25 208 THR A CA 1
ATOM 1427 C C . THR A 1 208 ? 8.048 -2.883 -24.946 1.00 96.25 208 THR A C 1
ATOM 1429 O O . THR A 1 208 ? 7.397 -2.105 -24.248 1.00 96.25 208 THR A O 1
ATOM 1432 N N . LEU A 1 209 ? 9.345 -2.684 -25.176 1.00 94.12 209 LEU A N 1
ATOM 1433 C CA . LEU A 1 209 ? 10.061 -1.523 -24.653 1.00 94.12 209 LEU A CA 1
ATOM 1434 C C . LEU A 1 209 ? 9.724 -0.254 -25.439 1.00 94.12 209 LEU A C 1
ATOM 1436 O O . LEU A 1 209 ? 9.371 -0.288 -26.616 1.00 94.12 209 LEU A O 1
ATOM 1440 N N . LEU A 1 210 ? 9.881 0.895 -24.783 1.00 91.88 210 LEU A N 1
ATOM 1441 C CA . LEU A 1 210 ? 9.780 2.185 -25.458 1.00 91.88 210 LEU A CA 1
ATOM 1442 C C . LEU A 1 210 ? 10.976 2.386 -26.405 1.00 91.88 210 LEU A C 1
ATOM 1444 O O . LEU A 1 210 ? 12.106 2.094 -26.004 1.00 91.88 210 LEU A O 1
ATOM 1448 N N . PRO A 1 211 ? 10.783 2.988 -27.596 1.00 91.31 211 PRO A N 1
ATOM 1449 C CA . PRO A 1 211 ? 11.879 3.299 -28.526 1.00 91.31 211 PRO A CA 1
ATOM 1450 C C . PRO A 1 211 ? 12.971 4.196 -27.926 1.00 91.31 211 PRO A C 1
ATOM 1452 O O . PRO A 1 211 ? 14.081 4.278 -28.441 1.00 91.31 211 PRO A O 1
ATOM 1455 N N . THR A 1 212 ? 12.656 4.891 -26.832 1.00 92.50 212 THR A N 1
ATOM 1456 C CA . THR A 1 212 ? 13.561 5.804 -26.134 1.00 92.50 212 THR A CA 1
ATOM 1457 C C . THR A 1 212 ? 14.475 5.117 -25.116 1.00 92.50 212 THR A C 1
ATOM 1459 O O . THR A 1 212 ? 15.328 5.793 -24.540 1.00 92.50 212 THR A O 1
ATOM 1462 N N . PHE A 1 213 ? 14.328 3.805 -24.886 1.00 87.94 213 PHE A N 1
ATOM 1463 C CA . PHE A 1 213 ? 15.227 3.014 -24.041 1.00 87.94 213 PHE A CA 1
ATOM 1464 C C . PHE A 1 213 ? 16.390 2.443 -24.857 1.00 87.94 213 PHE A C 1
ATOM 1466 O O . PHE A 1 213 ? 16.221 1.529 -25.663 1.00 87.94 213 PHE A O 1
ATOM 1473 N N . VAL A 1 214 ? 17.601 2.930 -24.584 1.00 89.00 214 VAL A N 1
ATOM 1474 C CA . VAL A 1 214 ? 18.816 2.495 -25.292 1.00 89.00 214 VAL A CA 1
ATOM 1475 C C . VAL A 1 214 ? 19.579 1.460 -24.473 1.00 89.00 214 VAL A C 1
ATOM 1477 O O . VAL A 1 214 ? 19.858 1.664 -23.285 1.00 89.00 214 VAL A O 1
ATOM 1480 N N . GLU A 1 215 ? 19.947 0.359 -25.121 1.00 89.81 215 GLU A N 1
ATOM 1481 C CA . GLU A 1 215 ? 20.791 -0.683 -24.545 1.00 89.81 215 GLU A CA 1
ATOM 1482 C C . GLU A 1 215 ? 22.198 -0.166 -24.235 1.00 89.81 215 GLU A C 1
ATOM 1484 O O . GLU A 1 215 ? 22.837 0.497 -25.041 1.00 89.81 215 GLU A O 1
ATOM 1489 N N . THR A 1 216 ? 22.679 -0.445 -23.027 1.00 84.94 216 THR A N 1
ATOM 1490 C CA . THR A 1 216 ? 24.005 -0.040 -22.533 1.00 84.94 216 THR A CA 1
ATOM 1491 C C . THR A 1 216 ? 24.959 -1.241 -22.413 1.00 84.94 216 THR A C 1
ATOM 1493 O O . THR A 1 216 ? 26.087 -1.093 -21.948 1.00 84.94 216 THR A O 1
ATOM 1496 N N . GLY A 1 217 ? 24.514 -2.435 -22.817 1.00 84.88 217 GLY A N 1
ATOM 1497 C CA . GLY A 1 217 ? 25.255 -3.694 -22.731 1.00 84.88 217 GLY A CA 1
ATOM 1498 C C . GLY A 1 217 ? 25.119 -4.398 -21.379 1.00 84.88 217 GLY A C 1
ATOM 1499 O O . GLY A 1 217 ? 24.255 -4.069 -20.563 1.00 84.88 217 GLY A O 1
ATOM 1500 N N . THR A 1 218 ? 25.991 -5.376 -21.132 1.00 81.88 218 THR A N 1
ATOM 1501 C CA . THR A 1 218 ? 25.995 -6.224 -19.928 1.00 81.88 218 THR A CA 1
ATOM 1502 C C . THR A 1 218 ? 27.194 -5.914 -19.023 1.00 81.88 218 THR A C 1
ATOM 1504 O O . THR A 1 218 ? 28.174 -6.670 -18.995 1.00 81.88 218 THR A O 1
ATOM 1507 N N . PRO A 1 219 ? 27.189 -4.786 -18.291 1.00 69.81 219 PRO A N 1
ATOM 1508 C CA . PRO A 1 219 ? 28.269 -4.485 -17.369 1.00 69.81 219 PRO A CA 1
ATOM 1509 C C . PRO A 1 219 ? 28.260 -5.510 -16.233 1.00 69.81 219 PRO A C 1
ATOM 1511 O O . PRO A 1 219 ? 27.255 -5.670 -15.541 1.00 69.81 219 PRO A O 1
ATOM 1514 N N . ARG A 1 220 ? 29.393 -6.181 -15.993 1.00 56.12 220 ARG A N 1
ATOM 1515 C CA . ARG A 1 220 ? 29.560 -6.957 -14.759 1.00 56.12 220 ARG A CA 1
ATOM 1516 C C . ARG A 1 220 ? 29.478 -5.981 -13.584 1.00 56.12 220 ARG A C 1
ATOM 1518 O O . ARG A 1 220 ? 30.283 -5.041 -13.548 1.00 56.12 220 ARG A O 1
ATOM 1525 N N . PRO A 1 221 ? 28.533 -6.150 -12.642 1.00 56.06 221 PRO A N 1
ATOM 1526 C CA . PRO A 1 221 ? 28.496 -5.301 -11.468 1.00 56.06 221 PRO A CA 1
ATOM 1527 C C . PRO A 1 221 ? 29.831 -5.471 -10.746 1.00 56.06 221 PRO A C 1
ATOM 1529 O O . PRO A 1 221 ? 30.193 -6.572 -10.332 1.00 56.06 221 PRO A O 1
ATOM 1532 N N . ARG A 1 222 ? 30.601 -4.385 -10.632 1.00 45.88 222 ARG A N 1
ATOM 1533 C CA . ARG A 1 222 ? 31.770 -4.367 -9.757 1.00 45.88 222 ARG A CA 1
ATOM 1534 C C . ARG A 1 222 ? 31.241 -4.351 -8.328 1.00 45.88 222 ARG A C 1
ATOM 1536 O O . ARG A 1 222 ? 31.084 -3.285 -7.740 1.00 45.88 222 ARG A O 1
ATOM 1543 N N . LEU A 1 223 ? 30.935 -5.528 -7.787 1.00 44.44 223 LEU A N 1
ATOM 1544 C CA . LEU A 1 223 ? 30.906 -5.731 -6.346 1.00 44.44 223 LEU A CA 1
ATOM 1545 C C . LEU A 1 223 ? 32.339 -5.493 -5.879 1.00 44.44 223 LEU A C 1
ATOM 1547 O O . LEU A 1 223 ? 33.186 -6.379 -5.944 1.00 44.44 223 LEU A O 1
ATOM 1551 N N . ARG A 1 224 ? 32.647 -4.249 -5.511 1.00 33.38 224 ARG A N 1
ATOM 1552 C CA . ARG A 1 224 ? 33.859 -3.960 -4.759 1.00 33.38 224 ARG A CA 1
ATOM 1553 C C . ARG A 1 224 ? 33.673 -4.700 -3.431 1.00 33.38 224 ARG A C 1
ATOM 1555 O O . ARG A 1 224 ? 32.697 -4.386 -2.747 1.00 33.38 224 ARG A O 1
ATOM 1562 N N . PRO A 1 225 ? 34.513 -5.692 -3.083 1.00 39.41 225 PRO A N 1
ATOM 1563 C CA . PRO A 1 225 ? 34.448 -6.269 -1.751 1.00 39.41 225 PRO A CA 1
ATOM 1564 C C . PRO A 1 225 ? 34.556 -5.111 -0.759 1.00 39.41 225 PRO A C 1
ATOM 1566 O O . PRO A 1 225 ? 35.376 -4.203 -0.945 1.00 39.41 225 PRO A O 1
ATOM 1569 N N . ALA A 1 226 ? 33.664 -5.083 0.232 1.00 37.31 226 ALA A N 1
ATOM 1570 C CA . ALA A 1 226 ? 33.821 -4.174 1.354 1.00 37.31 226 ALA A CA 1
ATOM 1571 C C . ALA A 1 226 ? 35.253 -4.357 1.871 1.00 37.31 226 ALA A C 1
ATOM 1573 O O . ALA A 1 226 ? 35.710 -5.492 2.007 1.00 37.31 226 ALA A O 1
ATOM 1574 N N . ALA A 1 227 ? 35.979 -3.256 2.062 1.00 41.91 227 ALA A N 1
ATOM 1575 C CA . ALA A 1 227 ? 37.319 -3.294 2.627 1.00 41.91 227 ALA A CA 1
ATOM 1576 C C . ALA A 1 227 ? 37.203 -3.741 4.093 1.00 41.91 227 ALA A C 1
ATOM 1578 O O . ALA A 1 227 ? 37.079 -2.917 4.992 1.00 41.91 227 ALA A O 1
ATOM 1579 N N . GLY A 1 228 ? 37.129 -5.053 4.305 1.00 38.25 228 GLY A N 1
ATOM 1580 C CA . GLY A 1 228 ? 37.396 -5.703 5.579 1.00 38.25 228 GLY A CA 1
ATOM 1581 C C . GLY A 1 228 ? 38.898 -5.972 5.699 1.00 38.25 228 GLY A C 1
ATOM 1582 O O . GLY A 1 228 ? 39.578 -6.043 4.672 1.00 38.25 228 GLY A O 1
ATOM 1583 N N . PRO A 1 229 ? 39.429 -6.084 6.926 1.00 38.75 229 PRO A N 1
ATOM 1584 C CA . PRO A 1 229 ? 40.851 -6.312 7.147 1.00 38.75 229 PRO A CA 1
ATOM 1585 C C . PRO A 1 229 ? 41.293 -7.622 6.482 1.00 38.75 229 PRO A C 1
ATOM 1587 O O . PRO A 1 229 ? 40.560 -8.613 6.500 1.00 38.75 229 PRO A O 1
ATOM 1590 N N . GLU A 1 230 ? 42.479 -7.604 5.870 1.00 36.56 230 GLU A N 1
ATOM 1591 C CA . GLU A 1 230 ? 43.079 -8.762 5.206 1.00 36.56 230 GLU A CA 1
ATOM 1592 C C . GLU A 1 230 ? 43.114 -9.981 6.146 1.00 36.56 230 GLU A C 1
ATOM 1594 O O . GLU A 1 230 ? 43.663 -9.889 7.249 1.00 36.56 230 GLU A O 1
ATOM 1599 N N . PRO A 1 231 ? 42.569 -11.144 5.744 1.00 37.53 231 PRO A N 1
ATOM 1600 C CA . PRO A 1 231 ? 42.750 -12.362 6.510 1.00 37.53 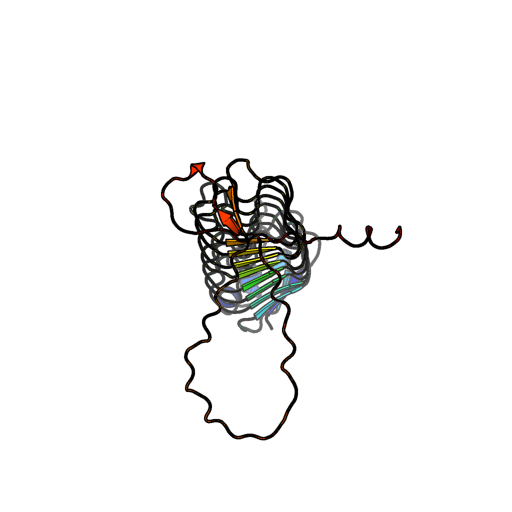231 PRO A CA 1
ATOM 1601 C C . PRO A 1 231 ? 44.185 -12.854 6.310 1.00 37.53 231 PRO A C 1
ATOM 1603 O O . PRO A 1 231 ? 44.578 -13.255 5.213 1.00 37.53 231 PRO A O 1
ATOM 1606 N N . GLN A 1 232 ? 44.970 -12.830 7.388 1.00 37.00 232 GLN A N 1
ATOM 1607 C CA . GLN A 1 232 ? 46.278 -13.475 7.429 1.00 37.00 232 GLN A CA 1
ATOM 1608 C C . GLN A 1 232 ? 46.120 -14.959 7.078 1.00 37.00 232 GLN A C 1
ATOM 1610 O O . GLN A 1 232 ? 45.340 -15.696 7.685 1.00 37.00 232 GLN A O 1
ATOM 1615 N N . ALA A 1 233 ? 46.856 -15.380 6.054 1.00 36.88 233 ALA A N 1
ATOM 1616 C CA . ALA A 1 233 ? 46.828 -16.729 5.528 1.00 36.88 233 ALA A CA 1
ATOM 1617 C C . ALA A 1 233 ? 47.287 -17.744 6.588 1.00 36.88 233 ALA A C 1
ATOM 1619 O O . ALA A 1 233 ? 48.470 -17.830 6.909 1.00 36.88 233 ALA A O 1
ATOM 1620 N N . SER A 1 234 ? 46.363 -18.582 7.060 1.00 33.50 234 SER A N 1
ATOM 1621 C CA . SER A 1 234 ? 46.700 -19.880 7.642 1.00 33.50 234 SER A CA 1
ATOM 1622 C C . SER A 1 234 ? 46.127 -20.979 6.749 1.00 33.50 234 SER A C 1
ATOM 1624 O O . SER A 1 234 ? 44.929 -21.085 6.495 1.00 33.50 234 SER A O 1
ATOM 1626 N N . ARG A 1 235 ? 47.040 -21.767 6.179 1.00 42.22 235 ARG A N 1
ATOM 1627 C CA . ARG A 1 235 ? 46.745 -22.947 5.369 1.00 42.22 235 ARG A CA 1
ATOM 1628 C C . ARG A 1 235 ? 46.133 -24.021 6.268 1.00 42.22 235 ARG A C 1
ATOM 1630 O O . ARG A 1 235 ? 46.842 -24.525 7.133 1.00 42.22 235 ARG A O 1
ATOM 1637 N N . ARG A 1 236 ? 44.878 -24.411 6.023 1.00 32.91 236 ARG A N 1
ATOM 1638 C CA . ARG A 1 236 ? 44.322 -25.769 6.218 1.00 32.91 236 ARG A CA 1
ATOM 1639 C C . ARG A 1 236 ? 42.926 -25.824 5.583 1.00 32.91 236 ARG A C 1
ATOM 1641 O O . ARG A 1 236 ? 42.176 -24.859 5.645 1.00 32.91 236 ARG A O 1
ATOM 1648 N N . GLY A 1 237 ? 42.664 -26.907 4.856 1.00 35.84 237 GLY A N 1
ATOM 1649 C CA . GLY A 1 237 ? 41.624 -26.985 3.831 1.00 35.84 237 GLY A CA 1
ATOM 1650 C C . GLY A 1 237 ? 40.181 -26.947 4.333 1.00 35.84 237 GLY A C 1
ATOM 1651 O O . GLY A 1 237 ? 39.858 -27.486 5.384 1.00 35.84 237 GLY A O 1
ATOM 1652 N N . ALA A 1 238 ? 39.318 -26.360 3.507 1.00 31.20 238 ALA A N 1
ATOM 1653 C CA . ALA A 1 238 ? 37.882 -26.605 3.438 1.00 31.20 238 ALA A CA 1
ATOM 1654 C C . ALA A 1 238 ? 37.380 -26.083 2.077 1.00 31.20 238 ALA A C 1
ATOM 1656 O O . ALA A 1 238 ? 37.990 -25.189 1.492 1.00 31.20 238 ALA A O 1
ATOM 1657 N N . GLY A 1 239 ? 36.336 -26.720 1.548 1.00 28.22 239 GLY A N 1
ATOM 1658 C CA . GLY A 1 239 ? 35.942 -26.725 0.138 1.00 28.22 239 GLY A CA 1
ATOM 1659 C C . GLY A 1 239 ? 35.724 -25.373 -0.547 1.00 28.22 239 GLY A C 1
ATOM 1660 O O . GLY A 1 239 ? 35.453 -24.345 0.069 1.00 28.22 239 GLY A O 1
ATOM 1661 N N . GLN A 1 240 ? 35.831 -25.424 -1.876 1.00 31.05 240 GLN A N 1
ATOM 1662 C CA . GLN A 1 240 ? 35.544 -24.325 -2.793 1.00 31.05 240 GLN A CA 1
ATOM 1663 C C . GLN A 1 240 ? 34.203 -23.654 -2.446 1.00 31.05 240 GLN A C 1
ATOM 1665 O O . GLN A 1 240 ? 33.180 -24.343 -2.403 1.00 31.05 240 GLN A O 1
ATOM 1670 N N . PRO A 1 241 ? 34.151 -22.323 -2.262 1.00 30.69 241 PRO A N 1
ATOM 1671 C CA . PRO A 1 241 ? 32.878 -21.632 -2.233 1.00 30.69 241 PRO A CA 1
ATOM 1672 C C . PRO A 1 241 ? 32.283 -21.704 -3.642 1.00 30.69 241 PRO A C 1
ATOM 1674 O O . PRO A 1 241 ? 32.843 -21.177 -4.606 1.00 30.69 241 PRO A O 1
ATOM 1677 N N . SER A 1 242 ? 31.149 -22.396 -3.750 1.00 29.52 242 SER A N 1
ATOM 1678 C CA . SER A 1 242 ? 30.325 -22.486 -4.951 1.00 29.52 242 SER A CA 1
ATOM 1679 C C . SER A 1 242 ? 30.127 -21.092 -5.545 1.00 29.52 242 SER A C 1
ATOM 1681 O O . SER A 1 242 ? 29.540 -20.214 -4.903 1.00 29.52 242 SER A O 1
ATOM 1683 N N . GLN A 1 243 ? 30.623 -20.893 -6.765 1.00 31.94 243 GLN A N 1
ATOM 1684 C CA . GLN A 1 243 ? 30.397 -19.687 -7.548 1.00 31.94 243 GLN A CA 1
ATOM 1685 C C . GLN A 1 243 ? 28.888 -19.519 -7.747 1.00 31.94 243 GLN A C 1
ATOM 1687 O O . GLN A 1 243 ? 28.286 -20.161 -8.604 1.00 31.94 243 GLN A O 1
ATOM 1692 N N . ARG A 1 244 ? 28.242 -18.670 -6.941 1.00 31.05 244 ARG A N 1
ATOM 1693 C CA . ARG A 1 244 ? 26.867 -18.248 -7.219 1.00 31.05 244 ARG A CA 1
ATOM 1694 C C . ARG A 1 244 ? 26.895 -17.502 -8.549 1.00 31.05 244 ARG A C 1
ATOM 1696 O O . ARG A 1 244 ? 27.519 -16.449 -8.657 1.00 31.05 244 ARG A O 1
ATOM 1703 N N . HIS A 1 245 ? 26.266 -18.090 -9.562 1.00 29.64 245 HIS A N 1
ATOM 1704 C CA . HIS A 1 245 ? 26.158 -17.543 -10.907 1.00 29.64 245 HIS A CA 1
ATOM 1705 C C . HIS A 1 245 ? 25.506 -16.151 -10.866 1.00 29.64 245 HIS A C 1
ATOM 1707 O O . HIS A 1 245 ? 24.286 -16.019 -10.821 1.00 29.64 245 HIS A O 1
ATOM 1713 N N . ALA A 1 246 ? 26.317 -15.094 -10.890 1.00 32.47 246 ALA A N 1
ATOM 1714 C CA . ALA A 1 246 ? 25.852 -13.759 -11.231 1.00 32.47 246 ALA A CA 1
ATOM 1715 C C . ALA A 1 246 ? 25.623 -13.731 -12.749 1.00 32.47 246 ALA A C 1
ATOM 1717 O O . ALA A 1 246 ? 26.544 -13.457 -13.521 1.00 32.47 246 ALA A O 1
ATOM 1718 N N . ALA A 1 247 ? 24.413 -14.093 -13.181 1.00 37.56 247 ALA A N 1
ATOM 1719 C CA . ALA A 1 247 ? 24.011 -13.956 -14.575 1.00 37.56 247 ALA A CA 1
ATOM 1720 C C . ALA A 1 247 ? 24.157 -12.488 -15.011 1.00 37.56 247 ALA A C 1
ATOM 1722 O O . ALA A 1 247 ? 23.874 -11.561 -14.248 1.00 37.56 247 ALA A O 1
ATOM 1723 N N . ALA A 1 248 ? 24.644 -12.278 -16.232 1.00 41.81 248 ALA A N 1
ATOM 1724 C CA . ALA A 1 248 ? 24.827 -10.950 -16.797 1.00 41.81 248 ALA A CA 1
ATOM 1725 C C . ALA A 1 248 ? 23.467 -10.239 -16.916 1.00 41.81 248 ALA A C 1
ATOM 1727 O O . ALA A 1 248 ? 22.541 -10.761 -17.528 1.00 41.81 248 ALA A O 1
ATOM 1728 N N . LEU A 1 249 ? 23.344 -9.053 -16.317 1.00 50.62 249 LEU A N 1
ATOM 1729 C CA . LEU A 1 249 ? 22.125 -8.246 -16.369 1.00 50.62 249 LEU A CA 1
ATOM 1730 C C . LEU A 1 249 ? 22.228 -7.248 -17.525 1.00 50.62 249 LEU A C 1
ATOM 1732 O O . LEU A 1 249 ? 23.253 -6.570 -17.665 1.00 50.62 249 LEU A O 1
ATOM 1736 N N . LEU A 1 250 ? 21.180 -7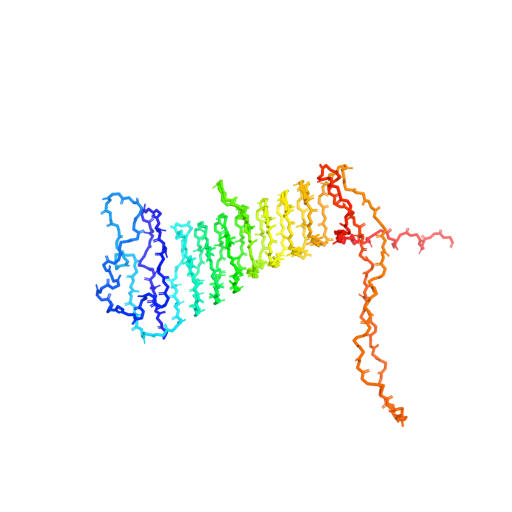.160 -18.350 1.00 46.88 250 LEU A N 1
ATOM 1737 C CA . LEU A 1 250 ? 21.150 -6.242 -19.480 1.00 46.88 250 LEU A CA 1
ATOM 1738 C C . LEU A 1 250 ? 20.8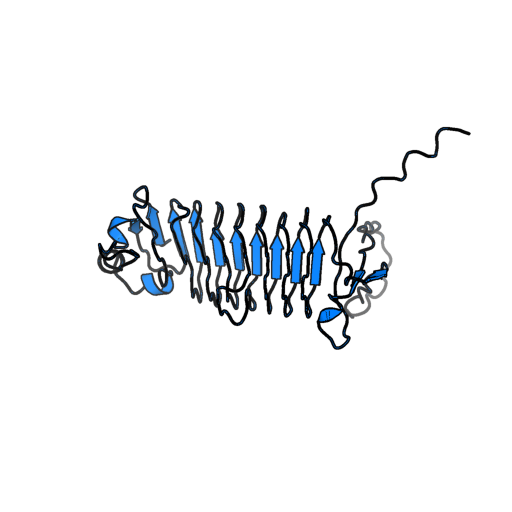04 -4.842 -18.987 1.00 46.88 250 LEU A C 1
ATOM 1740 O O . LEU A 1 250 ? 19.742 -4.574 -18.427 1.00 46.88 250 LEU A O 1
ATOM 1744 N N . ARG A 1 251 ? 21.725 -3.907 -19.174 1.00 67.06 251 ARG A N 1
ATOM 1745 C CA . ARG A 1 251 ? 21.536 -2.544 -18.701 1.00 67.06 251 ARG A CA 1
ATOM 1746 C C . ARG A 1 251 ? 20.917 -1.700 -19.804 1.00 67.06 251 ARG A C 1
ATOM 1748 O O . ARG A 1 251 ? 21.414 -1.712 -20.928 1.00 67.06 251 ARG A O 1
ATOM 1755 N N . ARG A 1 252 ? 19.876 -0.929 -19.489 1.00 65.25 252 ARG A N 1
ATOM 1756 C CA . ARG A 1 252 ? 19.278 0.038 -20.420 1.00 65.25 252 ARG A CA 1
ATOM 1757 C C . ARG A 1 252 ? 19.180 1.413 -19.772 1.00 65.25 252 ARG A C 1
ATOM 1759 O O . ARG A 1 252 ? 18.837 1.551 -18.599 1.00 65.25 252 ARG A O 1
ATOM 1766 N N . SER A 1 253 ? 19.509 2.436 -20.546 1.00 64.56 253 SER A N 1
ATOM 1767 C CA . SER A 1 253 ? 19.400 3.828 -20.116 1.00 64.56 253 SER A CA 1
ATOM 1768 C C . SER A 1 253 ? 17.944 4.314 -20.161 1.00 64.56 253 SER A C 1
ATOM 1770 O O . SER A 1 253 ? 17.123 3.758 -20.883 1.00 64.56 253 SER A O 1
ATOM 1772 N N . ARG A 1 254 ? 17.635 5.313 -19.324 1.00 63.66 254 ARG A N 1
ATOM 1773 C CA . ARG A 1 254 ? 16.306 5.924 -19.114 1.00 63.66 254 ARG A CA 1
ATOM 1774 C C . ARG A 1 254 ? 15.617 6.382 -20.405 1.00 63.66 254 ARG A C 1
ATOM 1776 O O . ARG A 1 254 ? 16.279 6.601 -21.413 1.00 63.66 254 ARG A O 1
ATOM 1783 N N . ASP A 1 255 ? 14.329 6.710 -20.289 1.00 66.19 255 ASP A N 1
ATOM 1784 C CA . ASP A 1 255 ? 13.574 7.413 -21.330 1.00 66.19 255 ASP A CA 1
ATOM 1785 C C . ASP A 1 255 ? 14.261 8.742 -21.707 1.00 66.19 255 ASP A C 1
ATOM 1787 O O . ASP A 1 255 ? 14.326 9.696 -20.919 1.00 66.19 255 ASP A O 1
ATOM 1791 N N . ALA A 1 256 ? 14.791 8.795 -22.932 1.00 56.62 256 ALA A N 1
ATOM 1792 C CA . ALA A 1 256 ? 15.549 9.925 -23.464 1.00 56.62 256 ALA A CA 1
ATOM 1793 C C . ALA A 1 256 ? 14.772 11.259 -23.467 1.00 56.62 256 ALA A C 1
ATOM 1795 O O . ALA A 1 256 ? 15.391 12.323 -23.495 1.00 56.62 256 ALA A O 1
ATOM 1796 N N . ARG A 1 257 ? 13.435 11.229 -23.350 1.00 63.41 257 ARG A N 1
ATOM 1797 C CA . ARG A 1 257 ? 12.577 12.428 -23.320 1.00 63.41 257 ARG A CA 1
ATOM 1798 C C . ARG A 1 257 ? 12.766 13.323 -22.086 1.00 63.41 257 ARG A C 1
ATOM 1800 O O . ARG A 1 257 ? 12.330 14.467 -22.110 1.00 63.41 257 ARG A O 1
ATOM 1807 N N . GLN A 1 258 ? 13.401 12.844 -21.009 1.00 57.50 258 GLN A N 1
ATOM 1808 C CA . GLN A 1 258 ? 13.442 13.560 -19.717 1.00 57.50 258 GLN A CA 1
ATOM 1809 C C . GLN A 1 258 ? 14.664 14.486 -19.486 1.00 57.50 258 GLN A C 1
ATOM 1811 O O . GLN A 1 258 ? 14.695 15.164 -18.464 1.00 57.50 258 GLN A O 1
ATOM 1816 N N . GLY A 1 259 ? 15.651 14.575 -20.393 1.00 37.31 259 GLY A N 1
ATOM 1817 C CA . GLY A 1 259 ? 16.764 15.550 -20.304 1.00 37.31 259 GLY A CA 1
ATOM 1818 C C . GLY A 1 259 ? 17.763 15.365 -19.128 1.00 37.31 259 GLY A C 1
ATOM 1819 O O . GLY A 1 259 ? 17.443 14.866 -18.056 1.00 37.31 259 GLY A O 1
ATOM 1820 N N . ARG A 1 260 ? 19.050 15.698 -19.336 1.00 41.53 260 ARG A N 1
ATOM 1821 C CA . ARG A 1 260 ? 20.211 15.654 -18.386 1.00 41.53 260 ARG A CA 1
ATOM 1822 C C . ARG A 1 260 ? 20.718 14.305 -17.827 1.00 41.53 260 ARG A C 1
ATOM 1824 O O . ARG A 1 260 ? 20.164 13.742 -16.893 1.00 41.53 260 ARG A O 1
ATOM 1831 N N . THR A 1 261 ? 21.810 13.829 -18.418 1.00 42.66 261 THR A N 1
ATOM 1832 C CA . THR A 1 261 ? 22.544 12.567 -18.222 1.00 42.66 261 THR A CA 1
ATOM 1833 C C . THR A 1 261 ? 23.027 12.309 -16.787 1.00 42.66 261 THR A C 1
ATOM 1835 O O . THR A 1 261 ? 23.955 12.982 -16.368 1.00 42.66 261 THR A O 1
ATOM 1838 N N . VAL A 1 262 ? 22.500 11.283 -16.088 1.00 35.28 262 VAL A N 1
ATOM 1839 C CA . VAL A 1 262 ? 23.252 10.420 -15.137 1.00 35.28 262 VAL A CA 1
ATOM 1840 C C . VAL A 1 262 ? 22.584 9.023 -15.031 1.00 35.28 262 VAL A C 1
ATOM 1842 O O . VAL A 1 262 ? 21.364 8.904 -15.012 1.00 35.28 262 VAL A O 1
ATOM 1845 N N . ARG A 1 263 ? 23.435 7.986 -14.993 1.00 38.84 263 ARG A N 1
ATOM 1846 C CA . ARG A 1 263 ? 23.275 6.506 -14.964 1.00 38.84 263 ARG A CA 1
ATOM 1847 C C . ARG A 1 263 ? 21.953 5.903 -14.394 1.00 38.84 263 ARG A C 1
ATOM 1849 O O . ARG A 1 263 ? 21.661 6.094 -13.223 1.00 38.84 263 ARG A O 1
ATOM 1856 N N . SER A 1 264 ? 21.263 5.039 -15.171 1.00 40.50 264 SER A N 1
ATOM 1857 C CA . SER A 1 264 ? 20.045 4.269 -14.783 1.00 40.50 264 SER A CA 1
ATOM 1858 C C . SER A 1 264 ? 19.962 2.821 -15.344 1.00 40.50 264 SER A C 1
ATOM 1860 O O . SER A 1 264 ? 20.754 2.484 -16.224 1.00 40.50 264 SER A O 1
ATOM 1862 N N . GLY A 1 265 ? 19.016 2.026 -14.793 1.00 37.06 265 GLY A N 1
ATOM 1863 C CA . GLY A 1 265 ? 18.192 0.941 -15.398 1.00 37.06 265 GLY A CA 1
ATOM 1864 C C . GLY A 1 265 ? 18.813 -0.438 -15.692 1.00 37.06 265 GLY A C 1
ATOM 1865 O O . GLY A 1 265 ? 19.732 -0.523 -16.496 1.00 37.06 265 GLY A O 1
ATOM 1866 N N . LEU A 1 266 ? 18.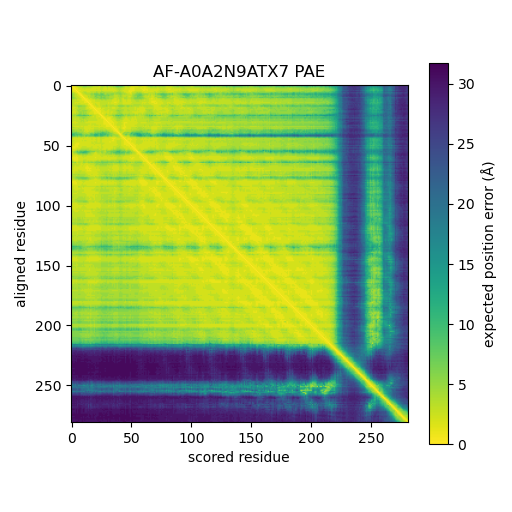301 -1.533 -15.105 1.00 36.84 266 LEU A N 1
ATOM 1867 C CA . LEU A 1 266 ? 18.894 -2.881 -15.194 1.00 36.84 266 LEU A CA 1
ATOM 1868 C C . LEU A 1 266 ? 17.806 -3.961 -15.387 1.00 36.84 266 LEU A C 1
ATOM 1870 O O . LEU A 1 266 ? 17.162 -4.330 -14.423 1.00 36.84 266 LEU A O 1
ATOM 1874 N N . ILE A 1 267 ? 17.597 -4.483 -16.597 1.00 39.72 267 ILE A N 1
ATOM 1875 C CA . ILE A 1 267 ? 16.516 -5.434 -16.939 1.00 39.72 267 ILE A CA 1
ATOM 1876 C C . ILE A 1 267 ? 17.136 -6.802 -17.305 1.00 39.72 267 ILE A C 1
ATOM 1878 O O . ILE A 1 267 ? 18.177 -6.853 -17.954 1.00 39.72 267 ILE A O 1
ATOM 1882 N N . ARG A 1 268 ? 16.559 -7.934 -16.876 1.00 36.06 268 ARG A N 1
ATOM 1883 C CA . ARG A 1 268 ? 17.046 -9.283 -17.231 1.00 36.06 268 ARG A CA 1
ATOM 1884 C C . ARG A 1 268 ? 16.375 -9.758 -18.528 1.00 36.06 268 ARG A C 1
ATOM 1886 O O . ARG A 1 268 ? 15.233 -9.412 -18.799 1.00 36.06 268 ARG A O 1
ATOM 1893 N N . HIS A 1 269 ? 17.092 -10.560 -19.310 1.00 35.94 269 HIS A N 1
ATOM 1894 C CA . HIS A 1 269 ? 16.529 -11.398 -20.366 1.00 35.94 269 HIS A CA 1
ATOM 1895 C C . HIS A 1 269 ? 17.090 -12.805 -20.148 1.00 35.94 269 HIS A C 1
ATOM 1897 O O . HIS A 1 269 ? 18.306 -12.951 -20.009 1.00 35.94 269 HIS A O 1
ATOM 1903 N N . ASP A 1 270 ? 16.231 -13.821 -20.055 1.00 32.59 270 ASP A N 1
ATOM 1904 C CA . ASP A 1 270 ? 16.673 -15.218 -20.027 1.00 32.59 270 ASP A CA 1
ATOM 1905 C C . ASP A 1 270 ? 16.829 -15.749 -21.459 1.00 32.59 270 ASP A C 1
ATOM 1907 O O . ASP A 1 270 ? 16.120 -15.329 -22.376 1.00 32.59 270 ASP A O 1
ATOM 1911 N N . PHE A 1 271 ? 17.824 -16.607 -21.663 1.00 31.31 271 PHE A N 1
ATOM 1912 C CA . PHE A 1 271 ? 18.332 -17.026 -22.969 1.00 31.31 271 PHE A CA 1
ATOM 1913 C C . PHE A 1 271 ? 18.011 -18.515 -23.151 1.00 31.31 271 PHE A C 1
ATOM 1915 O O . PHE A 1 271 ? 18.789 -19.371 -22.737 1.00 31.31 271 PHE A O 1
ATOM 1922 N N . SER A 1 272 ? 16.852 -18.840 -23.736 1.00 33.56 272 SER A N 1
ATOM 1923 C CA . SER A 1 272 ? 16.399 -20.231 -23.918 1.00 33.56 272 SER A CA 1
ATOM 1924 C C . SER A 1 272 ? 16.676 -20.841 -25.302 1.00 33.56 272 SER A C 1
ATOM 1926 O O . SER A 1 272 ? 16.291 -21.982 -25.535 1.00 33.56 272 SER A O 1
ATOM 1928 N N . GLU A 1 273 ? 17.419 -20.187 -26.202 1.00 35.75 273 GLU A N 1
ATOM 1929 C CA . GLU A 1 273 ? 17.687 -20.735 -27.547 1.00 35.75 273 GLU A CA 1
ATOM 1930 C C . GLU A 1 273 ? 19.176 -20.922 -27.876 1.00 35.75 273 GLU A C 1
ATOM 1932 O O . GLU A 1 273 ? 19.693 -20.300 -28.793 1.00 35.75 273 GLU A O 1
ATOM 1937 N N . ARG A 1 274 ? 19.892 -21.817 -27.176 1.00 35.19 274 ARG A N 1
ATOM 1938 C CA . ARG A 1 274 ? 21.137 -22.442 -27.702 1.00 35.19 274 ARG A CA 1
ATOM 1939 C C . ARG A 1 274 ? 21.347 -23.878 -27.197 1.00 35.19 274 ARG A C 1
ATOM 1941 O O . ARG A 1 274 ? 22.385 -24.208 -26.631 1.00 35.19 274 ARG A O 1
ATOM 1948 N N . ARG A 1 275 ? 20.374 -24.766 -27.431 1.00 35.84 275 ARG A N 1
ATOM 1949 C CA . ARG A 1 275 ? 20.569 -26.234 -27.355 1.00 35.84 275 ARG A CA 1
ATOM 1950 C C . ARG A 1 275 ? 19.938 -26.996 -28.533 1.00 35.84 275 ARG A C 1
ATOM 1952 O O . ARG A 1 275 ? 19.363 -28.060 -28.345 1.00 35.84 275 ARG A O 1
ATOM 1959 N N . ARG A 1 276 ? 20.059 -26.475 -29.761 1.00 35.66 276 ARG A N 1
ATOM 1960 C CA . ARG A 1 276 ? 19.631 -27.200 -30.980 1.00 35.66 276 ARG A CA 1
ATOM 1961 C C . ARG A 1 276 ? 20.589 -27.143 -32.178 1.00 35.66 276 ARG A C 1
ATOM 1963 O O . ARG A 1 276 ? 20.170 -27.366 -33.301 1.00 35.66 276 ARG A O 1
ATOM 1970 N N . GLN A 1 277 ? 21.883 -26.919 -31.950 1.00 37.69 277 GLN A N 1
ATOM 1971 C CA . GLN A 1 277 ? 22.915 -27.112 -32.983 1.00 37.69 277 GLN A CA 1
ATOM 1972 C C . GLN A 1 277 ? 24.159 -27.800 -32.406 1.00 37.69 277 GLN A C 1
ATOM 1974 O O . GLN A 1 277 ? 25.234 -27.221 -32.382 1.00 37.69 277 GLN A O 1
ATOM 1979 N N . VAL A 1 278 ? 23.994 -29.025 -31.898 1.00 40.88 278 VAL A N 1
ATOM 1980 C CA . VAL A 1 278 ? 25.052 -30.057 -31.828 1.00 40.88 278 VAL A CA 1
ATOM 1981 C C . VAL A 1 278 ? 24.349 -31.418 -31.921 1.00 40.88 278 VAL A C 1
ATOM 1983 O O . VAL A 1 278 ? 24.225 -32.132 -30.934 1.00 40.88 278 VAL A O 1
ATOM 1986 N N . ALA A 1 279 ? 23.758 -31.708 -33.079 1.00 41.03 279 ALA A N 1
ATOM 1987 C CA . ALA A 1 279 ? 23.283 -33.039 -33.466 1.00 41.03 279 ALA A CA 1
ATOM 1988 C C . ALA A 1 279 ? 22.980 -33.037 -34.973 1.00 41.03 279 ALA A C 1
ATOM 1990 O O . ALA A 1 279 ? 21.845 -33.241 -35.369 1.00 41.03 279 ALA A O 1
ATOM 1991 N N . GLU A 1 280 ? 23.973 -32.675 -35.785 1.00 40.12 280 GLU A N 1
ATOM 1992 C CA . GLU A 1 280 ? 24.089 -33.054 -37.201 1.00 40.12 280 GLU A CA 1
ATOM 1993 C C . GLU A 1 280 ? 25.408 -32.480 -37.725 1.00 40.12 280 GLU A C 1
ATOM 1995 O O . GLU A 1 280 ? 25.494 -31.329 -38.159 1.00 40.12 280 GLU A O 1
ATOM 2000 N N . LYS A 1 281 ? 26.467 -33.271 -37.555 1.00 38.50 281 LYS A N 1
ATOM 2001 C CA . LYS A 1 281 ? 27.636 -33.370 -38.429 1.00 38.50 281 LYS A CA 1
ATOM 2002 C C . LYS A 1 281 ? 28.485 -34.544 -37.974 1.00 38.50 281 LYS A C 1
ATOM 2004 O O . LYS A 1 281 ? 28.746 -34.619 -36.754 1.00 38.50 281 LYS A O 1
#

Solvent-accessible surface area (backbone atoms only — not comparable to full-atom values): 13898 Å² total; per-residue (Å²): 111,18,36,34,35,51,73,67,85,72,95,58,53,31,48,32,64,64,64,36,33,73,62,48,44,81,43,53,62,75,57,51,27,63,40,76,25,41,71,56,95,83,63,39,30,40,46,79,48,23,52,73,46,77,65,60,37,52,35,31,36,32,43,58,48,40,69,40,40,21,24,42,45,20,57,26,62,59,43,38,39,38,36,48,28,31,30,8,35,28,29,26,27,44,10,49,24,35,39,39,40,26,59,24,33,37,25,34,27,26,33,18,42,8,44,25,35,40,39,37,31,56,22,37,34,27,40,24,27,25,5,41,57,90,92,44,94,37,1,16,48,35,18,35,40,37,31,60,27,44,33,28,36,27,30,28,18,31,12,48,28,31,40,39,41,30,26,23,35,25,35,29,26,32,18,46,11,54,23,36,41,38,40,28,66,34,49,32,30,38,36,49,32,46,64,17,66,41,39,37,50,34,29,39,36,69,48,55,71,46,94,48,50,46,78,69,48,62,67,76,81,81,77,70,75,78,91,65,83,81,80,80,88,72,94,75,91,77,79,82,79,77,80,74,82,78,72,77,41,38,26,29,38,52,30,63,88,62,70,85,93,75,93,46,30,42,36,39,72,81,86,89,86,86,87,84,86,88,85,88,131

Nearest PDB structures (foldseek):
  6s6y-assembly2_O  TM=9.039E-01  e=2.035E-29  Methylorubrum extorquens PA1
  8rja-assembly2_I  TM=9.260E-01  e=1.494E-11  Candidatus Methanoperedenaceae archaeon GB50
  5t5i-assembly1_C  TM=8.772E-01  e=1.555E-10  Methanothermobacter wolfeii
  7bkb-assembly1_I  TM=9.052E-01  e=6.930E-08  Methanospirillum hungatei JF-1
  1ea0-assembly2_B  TM=7.811E-01  e=3.129E-01  Azospirillum brasilense

Foldseek 3Di:
DKEWEFPDDDPAAWECVPVFLVSPLVDDQVRQQQCFGDPDPVTHGSVNGTDTDHDSDREYEYHDEDQRAEQALAQAAEGEYEANEEHHAAANHLHAEYEYEHCYEYYALHQFNHQEYEYYYNYEYEHQHQHHDVVGPARHRAYEYEAAYEYEEQARHRHQEHEYEYQEYEEQHLHLHNEYEYAHEEEYYYAYQHNPPAYEYEYAYYDHYDPQKAWPAFDDPPPPPDPDPDDDDDDDDDDDDPPPDPDGWTAIDHRPVNDDDDDYYTYHDDDDPDDPPDDDD

pLDDT: mean 82.61, std 22.93, range [28.22, 98.5]

InterPro domains:
  IPR017550 Formylmethanofuran dehydrogenase subunit C [TIGR03122] (3-220)
  IPR036485 Glutamate synthase, alpha subunit, C-terminal domain superfamily [G3DSA:2.160.20.60] (47-216)
  IPR036485 Glutamate synthase, alpha subunit, C-terminal domain superfamily [SSF69336] (14-213)

Mean predicted aligned error: 11.09 Å

Radius of gyration: 22.92 Å; Cα contacts (8 Å, |Δi|>4): 848; chains: 1; bounding box: 73×49×64 Å

Organism: Methylorubrum extorquens (NCBI:txid408)